Protein AF-A0AAF0JPY3-F1 (afdb_monomer_lite)

Structure (mmCIF, N/CA/C/O backbone):
data_AF-A0AAF0JPY3-F1
#
_entry.id   AF-A0AAF0JPY3-F1
#
loop_
_atom_site.group_PDB
_atom_site.id
_atom_site.type_symbol
_atom_site.label_atom_id
_atom_site.label_alt_id
_atom_site.label_comp_id
_atom_site.label_asym_id
_atom_site.label_entity_id
_atom_site.label_seq_id
_atom_site.pdbx_PDB_ins_code
_atom_site.Cartn_x
_atom_site.Cartn_y
_atom_site.Cartn_z
_atom_site.occupancy
_atom_site.B_iso_or_equiv
_atom_site.auth_seq_id
_atom_site.auth_comp_id
_atom_site.auth_asym_id
_atom_site.auth_atom_id
_atom_site.pdbx_PDB_model_num
ATOM 1 N N . MET A 1 1 ? -34.328 -15.134 15.076 1.00 40.50 1 MET A N 1
ATOM 2 C CA . MET A 1 1 ? -34.545 -13.684 15.254 1.00 40.50 1 MET A CA 1
ATOM 3 C C . MET A 1 1 ? -33.674 -13.245 16.419 1.00 40.50 1 MET A C 1
ATOM 5 O O . MET A 1 1 ? -33.864 -13.757 17.519 1.00 40.50 1 MET A O 1
ATOM 9 N N . SER A 1 2 ? -32.596 -12.502 16.159 1.00 40.66 2 SER A N 1
ATOM 10 C CA . SER A 1 2 ? -31.549 -12.287 17.169 1.00 40.66 2 SER A CA 1
ATOM 11 C C . SER A 1 2 ? -32.024 -11.287 18.229 1.00 40.66 2 SER A C 1
ATOM 13 O O . SER A 1 2 ? -32.769 -10.362 17.922 1.00 40.66 2 SER A O 1
ATOM 15 N N . LEU A 1 3 ? -31.587 -11.443 19.481 1.00 45.56 3 LEU A N 1
ATOM 16 C CA . LEU A 1 3 ? -31.908 -10.513 20.576 1.00 45.56 3 LEU A CA 1
ATOM 17 C C . LEU A 1 3 ? -31.475 -9.053 20.290 1.00 45.56 3 LEU A C 1
ATOM 19 O O . LEU A 1 3 ? -31.934 -8.151 20.990 1.00 45.56 3 LEU A O 1
ATOM 23 N N . LEU A 1 4 ? -30.644 -8.815 19.260 1.00 44.41 4 LEU A N 1
ATOM 24 C CA . LEU A 1 4 ? -30.296 -7.476 18.766 1.00 44.41 4 LEU A CA 1
ATOM 25 C C . LEU A 1 4 ? -31.494 -6.740 18.150 1.00 44.41 4 LEU A C 1
ATOM 27 O O . LEU A 1 4 ? -31.587 -5.528 18.299 1.00 44.41 4 LEU A O 1
ATOM 31 N N . GLU A 1 5 ? -32.429 -7.451 17.514 1.00 45.34 5 GLU A N 1
ATOM 32 C CA . GLU A 1 5 ? -33.627 -6.852 16.899 1.00 45.34 5 GLU A CA 1
ATOM 33 C C . GLU A 1 5 ? -34.716 -6.517 17.936 1.00 45.34 5 GLU A C 1
ATOM 35 O O . GLU A 1 5 ? -35.712 -5.883 17.608 1.00 45.34 5 GLU A O 1
ATOM 40 N N . GLN A 1 6 ? -34.530 -6.911 19.204 1.00 48.47 6 GLN A N 1
ATOM 41 C CA . GLN A 1 6 ? -35.496 -6.696 20.291 1.00 48.47 6 GLN A CA 1
ATOM 42 C C . GLN A 1 6 ? -35.159 -5.507 21.213 1.00 48.47 6 GLN A C 1
ATOM 44 O O . GLN A 1 6 ? -35.812 -5.351 22.242 1.00 48.47 6 GLN A O 1
ATOM 49 N N . GLY A 1 7 ? -34.129 -4.699 20.920 1.00 57.38 7 GLY A N 1
ATOM 50 C CA . GLY A 1 7 ? -33.792 -3.512 21.731 1.00 57.38 7 GLY A CA 1
ATOM 51 C C . GLY A 1 7 ? -33.307 -3.808 23.162 1.00 57.38 7 GLY A C 1
ATOM 52 O O . GLY A 1 7 ? -33.336 -2.937 24.029 1.00 57.38 7 GLY A O 1
ATOM 53 N N . LYS A 1 8 ? -32.856 -5.041 23.437 1.00 76.12 8 LYS A N 1
ATOM 54 C CA . LYS A 1 8 ? -32.470 -5.487 24.791 1.00 76.12 8 LYS A CA 1
ATOM 55 C C . LYS A 1 8 ? -31.037 -5.140 25.200 1.00 76.12 8 LYS A C 1
ATOM 57 O O . LYS A 1 8 ? -30.697 -5.339 26.364 1.00 76.12 8 LYS A O 1
ATOM 62 N N . VAL A 1 9 ? -30.207 -4.652 24.275 1.00 85.56 9 VAL A N 1
ATOM 63 C CA . VAL A 1 9 ? -28.798 -4.321 24.532 1.00 85.56 9 VAL A CA 1
ATOM 64 C C . VAL A 1 9 ? -28.499 -2.897 24.100 1.00 85.56 9 VAL A C 1
ATOM 66 O O . VAL A 1 9 ? -28.659 -2.566 22.927 1.00 85.56 9 VAL A O 1
ATOM 69 N N . THR A 1 10 ? -27.988 -2.086 25.020 1.00 90.75 10 THR A N 1
ATOM 70 C CA . THR A 1 10 ? -27.395 -0.792 24.672 1.00 90.75 10 THR A CA 1
ATOM 71 C C . THR A 1 10 ? -25.918 -0.978 24.355 1.00 90.75 10 THR A C 1
ATOM 73 O O . THR A 1 10 ? -25.180 -1.566 25.145 1.00 90.75 10 THR A O 1
ATOM 76 N N . LYS A 1 11 ? -25.489 -0.482 23.192 1.00 90.88 11 LYS A N 1
ATOM 77 C CA . LYS A 1 11 ? -24.084 -0.441 22.776 1.00 90.88 11 LYS A CA 1
ATOM 78 C C . LYS A 1 11 ? -23.507 0.912 23.181 1.00 90.88 11 LYS A C 1
ATOM 80 O O . LYS A 1 11 ? -24.094 1.939 22.860 1.00 90.88 11 LYS A O 1
ATOM 85 N N . ILE A 1 12 ? -22.389 0.904 23.892 1.00 92.06 12 ILE A N 1
ATOM 86 C CA . ILE A 1 12 ? -21.657 2.106 24.293 1.00 92.06 12 ILE A CA 1
ATOM 87 C C . ILE A 1 12 ? -20.257 1.975 23.726 1.00 92.06 12 ILE A C 1
ATOM 89 O O . ILE A 1 12 ? -19.538 1.033 24.063 1.00 92.06 12 ILE A O 1
ATOM 93 N N . ILE A 1 13 ? -19.894 2.896 22.840 1.00 91.94 13 ILE A N 1
ATOM 94 C CA . ILE A 1 13 ? -18.625 2.840 22.126 1.00 91.94 13 ILE A CA 1
ATOM 95 C C . ILE A 1 13 ? -17.668 3.809 22.796 1.00 91.94 13 ILE A C 1
ATOM 97 O O . ILE A 1 13 ? -17.913 5.011 22.823 1.00 91.94 13 ILE A O 1
ATOM 101 N N . VAL A 1 14 ? -16.596 3.269 23.361 1.00 91.44 14 VAL A N 1
ATOM 102 C CA . VAL A 1 14 ? -15.631 4.025 24.152 1.00 91.44 14 VAL A CA 1
ATOM 103 C C . VAL A 1 14 ? -14.510 4.506 23.254 1.00 91.44 14 VAL A C 1
ATOM 105 O O . VAL A 1 14 ? -13.834 3.699 22.611 1.00 91.44 14 VAL A O 1
ATOM 108 N N . LYS A 1 15 ? -14.278 5.812 23.231 1.00 89.56 15 LYS A N 1
ATOM 109 C CA . LYS A 1 15 ? -13.152 6.404 22.519 1.00 89.56 15 LYS A CA 1
ATOM 110 C C . LYS A 1 15 ? -11.856 6.046 23.239 1.00 89.56 15 LYS A C 1
ATOM 112 O O . LYS A 1 15 ? -11.667 6.355 24.409 1.00 89.56 15 LYS A O 1
ATOM 117 N N . THR A 1 16 ? -10.963 5.351 22.541 1.00 84.44 16 THR A N 1
ATOM 118 C CA . THR A 1 16 ? -9.676 4.897 23.094 1.00 84.44 16 THR A CA 1
ATOM 119 C C . THR A 1 16 ? -8.482 5.476 22.340 1.00 84.44 16 THR A C 1
ATOM 121 O O . THR A 1 16 ? -7.343 5.385 22.801 1.00 84.44 16 THR A O 1
ATOM 124 N N . GLY A 1 17 ? -8.717 6.026 21.143 1.00 79.56 17 GLY A N 1
ATOM 125 C CA . GLY A 1 17 ? -7.671 6.458 20.216 1.00 79.56 17 GLY A CA 1
ATOM 126 C C . GLY A 1 17 ? -6.947 5.288 19.542 1.00 79.56 17 GLY A C 1
ATOM 127 O O . GLY A 1 17 ? -6.090 5.499 18.681 1.00 79.56 17 GLY A O 1
ATOM 128 N N . LEU A 1 18 ? -7.276 4.038 19.891 1.00 77.75 18 LEU A N 1
ATOM 129 C CA . LEU A 1 18 ? -6.711 2.856 19.247 1.00 77.75 18 LEU A CA 1
ATOM 130 C C . LEU A 1 18 ? -7.261 2.689 17.837 1.00 77.75 18 LEU A C 1
ATOM 132 O O . LEU A 1 18 ? -6.491 2.315 16.956 1.00 77.75 18 LEU A O 1
ATOM 136 N N . ALA A 1 19 ? -8.537 3.010 17.603 1.00 76.38 19 ALA A N 1
ATOM 137 C CA . ALA A 1 19 ? -9.121 3.030 16.263 1.00 76.38 19 ALA A CA 1
ATOM 138 C C . ALA A 1 19 ? -8.393 4.000 15.320 1.00 76.38 19 ALA A C 1
ATOM 140 O O . ALA A 1 19 ? -8.014 3.623 14.210 1.00 76.38 19 ALA A O 1
ATOM 141 N N . GLU A 1 20 ? -8.105 5.215 15.784 1.00 75.50 20 GLU A N 1
ATOM 142 C CA . GLU A 1 20 ? -7.379 6.218 15.002 1.00 75.50 20 GLU A CA 1
ATOM 143 C C . GLU A 1 20 ? -5.937 5.770 14.712 1.00 75.50 20 GLU A C 1
ATOM 145 O O . GLU A 1 20 ? -5.516 5.721 13.555 1.00 75.50 20 GLU A O 1
ATOM 150 N N . LYS A 1 21 ? -5.203 5.310 15.738 1.00 71.44 21 LYS A N 1
ATOM 151 C CA . LYS A 1 21 ? -3.854 4.723 15.585 1.00 71.44 21 LYS A CA 1
ATOM 152 C C . LYS A 1 21 ? -3.846 3.461 14.713 1.00 71.44 21 LYS A C 1
ATOM 154 O O . LYS A 1 21 ? -2.808 3.059 14.180 1.00 71.44 21 LYS A O 1
ATOM 159 N N . ALA A 1 22 ? -4.989 2.795 14.593 1.00 65.06 22 ALA A N 1
ATOM 160 C CA . ALA A 1 22 ? -5.217 1.652 13.725 1.00 65.06 22 ALA A CA 1
ATOM 161 C C . ALA A 1 22 ? -5.562 2.036 12.276 1.00 65.06 22 ALA A C 1
ATOM 163 O O . ALA A 1 22 ? -5.596 1.160 11.412 1.00 65.06 22 ALA A O 1
ATOM 164 N N . GLY A 1 23 ? -5.804 3.318 11.995 1.00 65.44 23 GLY A N 1
ATOM 165 C CA . GLY A 1 23 ? -6.260 3.801 10.693 1.00 65.44 23 GLY A CA 1
ATOM 166 C C . GLY A 1 23 ? -7.740 3.512 10.412 1.00 65.44 23 GLY A C 1
ATOM 167 O O . GLY A 1 23 ? -8.172 3.598 9.263 1.00 65.44 23 GLY A O 1
ATOM 168 N N . VAL A 1 24 ? -8.529 3.158 11.429 1.00 69.94 24 VAL A N 1
ATOM 169 C CA . VAL A 1 24 ? -9.981 3.005 11.299 1.00 69.94 24 VAL A CA 1
ATOM 170 C C . VAL A 1 24 ? -10.597 4.400 11.237 1.00 69.94 24 VAL A C 1
ATOM 172 O O . VAL A 1 24 ? -10.566 5.139 12.214 1.00 69.94 24 VAL A O 1
ATOM 175 N N . ARG A 1 25 ? -11.125 4.768 10.064 1.00 68.50 25 ARG A N 1
ATOM 176 C CA . ARG A 1 25 ? -11.734 6.090 9.816 1.00 68.50 25 ARG A CA 1
ATOM 177 C C . ARG A 1 25 ? -13.259 6.098 9.903 1.00 68.50 25 ARG A C 1
ATOM 179 O O . ARG A 1 25 ? -13.854 7.160 10.001 1.00 68.50 25 ARG A O 1
ATOM 186 N N . LEU A 1 26 ? -13.881 4.924 9.836 1.00 68.88 26 LEU A N 1
ATOM 187 C CA . LEU A 1 26 ? -15.326 4.757 9.966 1.00 68.88 26 LEU A CA 1
ATOM 188 C C . LEU A 1 26 ? -15.639 4.490 11.435 1.00 68.88 26 LEU A C 1
ATOM 190 O O . LEU A 1 26 ? -15.695 3.338 11.867 1.00 68.88 26 LEU A O 1
ATOM 194 N N . LEU A 1 27 ? -15.769 5.570 12.195 1.00 76.69 27 LEU A N 1
ATOM 195 C CA . LEU A 1 27 ? -16.250 5.544 13.567 1.00 76.69 27 LEU A CA 1
ATOM 196 C C . LEU A 1 27 ? -17.608 6.247 13.629 1.00 76.69 27 LEU A C 1
ATOM 198 O O . LEU A 1 27 ? -17.856 7.147 12.826 1.00 76.69 27 LEU A O 1
ATOM 202 N N . PRO A 1 28 ? -18.492 5.831 14.541 1.00 79.12 28 PRO A N 1
ATOM 203 C CA . PRO A 1 28 ? -19.762 6.503 14.728 1.00 79.12 28 PRO A CA 1
ATOM 204 C C . PRO A 1 28 ? -19.567 7.827 15.470 1.00 79.12 28 PRO A C 1
ATOM 206 O O . PRO A 1 28 ? -18.572 8.026 16.169 1.00 79.12 28 PRO A O 1
ATOM 209 N N . GLU A 1 29 ? -20.522 8.738 15.305 1.00 76.69 29 GLU A N 1
ATOM 210 C CA . GLU A 1 29 ? -20.460 10.079 15.896 1.00 76.69 29 GLU A CA 1
ATOM 211 C C . GLU A 1 29 ? -20.709 10.077 17.416 1.00 76.69 29 GLU A C 1
ATOM 213 O O . GLU A 1 29 ? -20.272 10.990 18.108 1.00 76.69 29 GLU A O 1
ATOM 218 N N . ASP A 1 30 ? -21.356 9.042 17.961 1.00 83.81 30 ASP A N 1
ATOM 219 C CA . ASP A 1 30 ? -21.765 8.933 19.368 1.00 83.81 30 ASP A CA 1
ATOM 220 C C . ASP A 1 30 ? -20.726 8.244 20.276 1.00 83.81 30 ASP A C 1
ATOM 222 O O . ASP A 1 30 ? -21.069 7.518 21.213 1.00 83.81 30 ASP A O 1
ATOM 226 N N . LEU A 1 31 ? -19.441 8.479 20.002 1.00 87.25 31 LEU A N 1
ATOM 227 C CA . LEU A 1 31 ? -18.328 8.019 20.835 1.00 87.25 31 LEU A CA 1
ATOM 228 C C . LEU A 1 31 ? -18.376 8.651 22.234 1.00 87.25 31 LEU A C 1
ATOM 230 O O . LEU A 1 31 ? -18.579 9.853 22.379 1.00 87.25 31 LEU A O 1
ATOM 234 N N . VAL A 1 32 ? -18.123 7.835 23.255 1.00 91.38 32 VAL A N 1
ATOM 235 C CA . VAL A 1 32 ? -18.164 8.225 24.671 1.00 91.38 32 VAL A CA 1
ATOM 236 C C . VAL A 1 32 ? -16.755 8.150 25.257 1.00 91.38 32 VAL A C 1
ATOM 238 O O . VAL A 1 32 ? -16.033 7.181 25.012 1.00 91.38 32 VAL A O 1
ATOM 241 N N . GLU A 1 33 ? -16.339 9.157 26.023 1.00 90.56 33 GLU A N 1
ATOM 242 C CA . GLU A 1 33 ? -15.065 9.111 26.754 1.00 90.56 33 GLU A CA 1
ATOM 243 C C . GLU A 1 33 ? -15.158 8.129 27.939 1.00 90.56 33 GLU A C 1
ATOM 245 O O . GLU A 1 33 ? -16.245 7.856 28.451 1.00 90.56 33 GLU A O 1
ATOM 250 N N . LEU A 1 34 ? -14.030 7.567 28.393 1.00 85.88 34 LEU A N 1
ATOM 251 C CA . LEU A 1 34 ? -14.027 6.506 29.418 1.00 85.88 34 LEU A CA 1
ATOM 252 C C . LEU A 1 34 ? -14.761 6.908 30.712 1.00 85.88 34 LEU A C 1
ATOM 254 O O . LEU A 1 34 ? -15.490 6.099 31.288 1.00 85.88 34 LEU A O 1
ATOM 258 N N . ASP A 1 35 ? -14.612 8.163 31.129 1.00 86.44 35 ASP A N 1
ATOM 259 C CA . ASP A 1 35 ? -15.197 8.687 32.367 1.00 86.44 35 ASP A CA 1
ATOM 260 C C . ASP A 1 35 ? -16.726 8.864 32.273 1.00 86.44 35 ASP A C 1
ATOM 262 O O . ASP A 1 35 ? -17.437 8.798 33.277 1.00 86.44 35 ASP A O 1
ATOM 266 N N . GLU A 1 36 ? -17.262 9.003 31.058 1.00 89.00 36 GLU A N 1
ATOM 267 C CA . GLU A 1 36 ? -18.693 9.189 30.785 1.00 89.00 36 GLU A CA 1
ATOM 268 C C . GLU A 1 36 ? -19.449 7.857 30.627 1.00 89.00 36 GLU A C 1
ATOM 270 O O . GLU A 1 36 ? -20.686 7.821 30.637 1.00 89.00 36 GLU A O 1
ATOM 275 N N . VAL A 1 37 ? -18.729 6.731 30.520 1.00 89.19 37 VAL A N 1
ATOM 276 C CA . VAL A 1 37 ? -19.323 5.398 30.312 1.00 89.19 37 VAL A CA 1
ATOM 277 C C . VAL A 1 37 ? -20.337 5.076 31.404 1.00 89.19 37 VAL A C 1
ATOM 279 O O . VAL A 1 37 ? -21.441 4.620 31.101 1.00 89.19 37 VAL A O 1
ATOM 282 N N . ARG A 1 38 ? -20.013 5.357 32.672 1.00 87.81 38 ARG A N 1
ATOM 283 C CA . ARG A 1 38 ? -20.916 5.099 33.806 1.00 87.81 38 ARG A CA 1
ATOM 284 C C . ARG A 1 38 ? -22.235 5.858 33.660 1.00 87.81 38 ARG A C 1
ATOM 286 O O . ARG A 1 38 ? -23.304 5.269 33.823 1.00 87.81 38 ARG A O 1
ATOM 293 N N . GLU A 1 39 ? -22.171 7.146 33.337 1.00 88.00 39 GLU A N 1
ATOM 294 C CA . GLU A 1 39 ? -23.358 7.984 33.157 1.00 88.00 39 GLU A CA 1
ATOM 295 C C . GLU A 1 39 ? -24.212 7.480 31.987 1.00 88.00 39 GLU A C 1
ATOM 297 O O . GLU A 1 39 ? -25.438 7.363 32.096 1.00 88.00 39 GLU A O 1
ATOM 302 N N . ARG A 1 40 ? -23.561 7.098 30.882 1.00 89.56 40 ARG A N 1
ATOM 303 C CA . ARG A 1 40 ? -24.239 6.554 29.705 1.00 89.56 40 ARG A CA 1
ATOM 304 C C . ARG A 1 40 ? -24.926 5.220 29.993 1.00 89.56 40 ARG A C 1
ATOM 306 O O . ARG A 1 40 ? -26.040 5.003 29.515 1.00 89.56 40 ARG A O 1
ATOM 313 N N . VAL A 1 41 ? -24.311 4.358 30.807 1.00 89.31 41 VAL A N 1
ATOM 314 C CA . VAL A 1 41 ? -24.923 3.103 31.267 1.00 89.31 41 VAL A CA 1
ATOM 315 C C . VAL A 1 41 ? -26.175 3.388 32.095 1.00 89.31 41 VAL A C 1
ATOM 317 O O . VAL A 1 41 ? -27.210 2.778 31.847 1.00 89.31 41 VAL A O 1
ATOM 320 N N . LEU A 1 42 ? -26.123 4.326 33.044 1.00 87.12 42 LEU A N 1
ATOM 321 C CA . LEU A 1 42 ? -27.268 4.643 33.907 1.00 87.12 42 LEU A CA 1
ATOM 322 C C . LEU A 1 42 ? -28.463 5.193 33.112 1.00 87.12 42 LEU A C 1
ATOM 324 O O . LEU A 1 42 ? -29.605 4.816 33.389 1.00 87.12 42 LEU A O 1
ATOM 328 N N . LYS A 1 43 ? -28.191 6.004 32.079 1.00 88.56 43 LYS A N 1
ATOM 329 C CA . LYS A 1 43 ? -29.189 6.547 31.139 1.00 88.56 43 LYS A CA 1
ATOM 330 C C . LYS A 1 43 ? -29.789 5.503 30.184 1.00 88.56 43 LYS A C 1
ATOM 332 O O . LYS A 1 43 ? -30.794 5.788 29.538 1.00 88.56 43 LYS A O 1
ATOM 337 N N . SER A 1 44 ? -29.197 4.313 30.067 1.00 87.94 44 SER A N 1
ATOM 338 C CA . SER A 1 44 ? -29.710 3.247 29.200 1.00 87.94 44 SER A CA 1
ATOM 339 C C . SER A 1 44 ? -31.030 2.663 29.721 1.00 87.94 44 SER A C 1
ATOM 341 O O . SER A 1 44 ? -31.180 2.384 30.914 1.00 87.94 44 SER A O 1
ATOM 343 N N . SER A 1 45 ? -31.971 2.407 28.810 1.00 84.44 45 SER A N 1
ATOM 344 C CA . SER A 1 45 ? -33.221 1.682 29.081 1.00 84.44 45 SER A CA 1
ATOM 345 C C . SER A 1 45 ? -33.105 0.159 28.910 1.00 84.44 45 SER A C 1
ATOM 347 O O . SER A 1 45 ? -34.062 -0.564 29.181 1.00 84.44 45 SER A O 1
ATOM 349 N N . SER A 1 46 ? -31.957 -0.347 28.454 1.00 87.38 46 SER A N 1
ATOM 350 C CA . SER A 1 46 ? -31.747 -1.769 28.172 1.00 87.38 46 SER A CA 1
ATOM 351 C C . SER A 1 46 ? -31.331 -2.556 29.420 1.00 87.38 46 SER A C 1
ATOM 353 O O . SER A 1 46 ? -30.599 -2.058 30.271 1.00 87.38 46 SER A O 1
ATOM 355 N N . GLU A 1 47 ? -31.738 -3.828 29.500 1.00 87.62 47 GLU A N 1
ATOM 356 C CA . GLU A 1 47 ? -31.315 -4.744 30.577 1.00 87.62 47 GLU A CA 1
ATOM 357 C C . GLU A 1 47 ? -29.810 -5.055 30.498 1.00 87.62 47 GLU A C 1
ATOM 359 O O . GLU A 1 47 ? -29.122 -5.169 31.519 1.00 87.62 47 GLU A O 1
ATOM 364 N N . TYR A 1 48 ? -29.300 -5.189 29.274 1.00 90.12 48 TYR A N 1
ATOM 365 C CA . TYR A 1 48 ? -27.913 -5.526 28.994 1.00 90.12 48 TYR A CA 1
ATOM 366 C C . TYR A 1 48 ? -27.181 -4.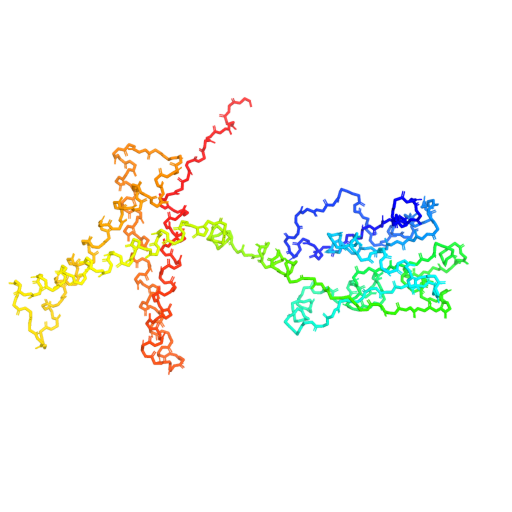339 28.384 1.00 90.12 48 TYR A C 1
ATOM 368 O O . TYR A 1 48 ? -27.741 -3.570 27.597 1.00 90.12 48 TYR A O 1
ATOM 376 N N . VAL A 1 49 ? -25.897 -4.239 28.703 1.00 92.38 49 VAL A N 1
ATOM 377 C CA . VAL A 1 49 ? -25.020 -3.203 28.169 1.00 92.38 49 VAL A CA 1
ATOM 378 C C . VAL A 1 49 ? -23.764 -3.843 27.600 1.00 92.38 49 VAL A C 1
ATOM 380 O O . VAL A 1 49 ? -23.163 -4.715 28.226 1.00 92.38 49 VAL A O 1
ATOM 383 N N . ALA A 1 50 ? -23.398 -3.419 26.391 1.00 92.81 50 ALA A N 1
ATOM 384 C CA . ALA A 1 50 ? -22.164 -3.779 25.712 1.00 92.81 50 ALA A CA 1
ATOM 385 C C . ALA A 1 50 ? -21.255 -2.550 25.659 1.00 92.81 50 ALA A C 1
ATOM 387 O O . ALA A 1 50 ? -21.562 -1.587 24.958 1.00 92.81 50 ALA A O 1
ATOM 388 N N . VAL A 1 51 ? -20.139 -2.596 26.378 1.00 93.44 51 VAL A N 1
ATOM 389 C CA . VAL A 1 51 ? -19.085 -1.584 26.313 1.00 93.44 51 VAL A CA 1
ATOM 390 C C . VAL A 1 51 ? -18.036 -2.053 25.313 1.00 93.44 51 VAL A C 1
ATOM 392 O O . VAL A 1 51 ? -17.474 -3.146 25.426 1.00 93.44 51 VAL A O 1
ATOM 395 N N . ILE A 1 52 ? -17.833 -1.241 24.283 1.00 91.81 52 ILE A N 1
ATOM 396 C CA . ILE A 1 52 ? -17.110 -1.593 23.066 1.00 91.81 52 ILE A CA 1
ATOM 397 C C . ILE A 1 52 ? -16.018 -0.535 22.870 1.00 91.81 52 ILE A C 1
ATOM 399 O O . ILE A 1 52 ? -16.346 0.607 22.575 1.00 91.81 52 ILE A O 1
ATOM 403 N N . PRO A 1 53 ? -14.726 -0.858 23.016 1.00 89.56 53 PRO A N 1
ATOM 404 C CA . PRO A 1 53 ? -13.646 0.011 22.552 1.00 89.56 53 PRO A CA 1
ATOM 405 C C . PRO A 1 53 ? -13.878 0.458 21.099 1.00 89.56 53 PRO A C 1
ATOM 407 O O . PRO A 1 53 ? -14.370 -0.323 20.295 1.00 89.56 53 PRO A O 1
ATOM 410 N N . ASP A 1 54 ? -13.503 1.676 20.723 1.00 86.81 54 ASP A N 1
ATOM 411 C CA . ASP A 1 54 ? -13.664 2.217 19.362 1.00 86.81 54 ASP A CA 1
ATOM 412 C C . ASP A 1 54 ? -13.100 1.305 18.256 1.00 86.81 54 ASP A C 1
ATOM 414 O O . ASP A 1 54 ? -13.742 1.098 17.226 1.00 86.81 54 ASP A O 1
ATOM 418 N N . ILE A 1 55 ? -11.945 0.671 18.491 1.00 79.88 55 ILE A N 1
ATOM 419 C CA . ILE A 1 55 ? -11.351 -0.316 17.580 1.00 79.88 55 ILE A CA 1
ATOM 420 C C . ILE A 1 55 ? -12.307 -1.487 17.337 1.00 79.88 55 ILE A C 1
ATOM 422 O O . ILE A 1 55 ? -12.261 -2.130 16.287 1.00 79.88 55 ILE A O 1
ATOM 426 N N . SER A 1 56 ? -13.188 -1.728 18.306 1.00 82.31 56 SER A N 1
ATOM 427 C CA . SER A 1 56 ? -14.132 -2.821 18.359 1.00 82.31 56 SER A CA 1
ATOM 428 C C . SER A 1 56 ? -15.487 -2.625 17.753 1.00 82.31 56 SER A C 1
ATOM 430 O O . SER A 1 56 ? -16.234 -3.592 17.570 1.00 82.31 56 SER A O 1
ATOM 432 N N . TYR A 1 57 ? -15.766 -1.399 17.352 1.00 84.19 57 TYR A N 1
ATOM 433 C CA . TYR A 1 57 ? -17.047 -1.036 16.801 1.00 84.19 57 TYR A CA 1
ATOM 434 C C . TYR A 1 57 ? -17.461 -1.914 15.609 1.00 84.19 57 TYR A C 1
ATOM 436 O O . TYR A 1 57 ? -18.542 -2.499 15.618 1.00 84.19 57 TYR A O 1
ATOM 444 N N . LEU A 1 58 ? -16.568 -2.097 14.630 1.00 77.00 58 LEU A N 1
ATOM 445 C CA . LEU A 1 58 ? -16.881 -2.784 13.368 1.00 77.00 58 LEU A CA 1
ATOM 446 C C . LEU A 1 58 ? -17.221 -4.277 13.520 1.00 77.00 58 LEU A C 1
ATOM 448 O O . LEU A 1 58 ? -17.728 -4.885 12.579 1.00 77.00 58 LEU A O 1
ATOM 452 N N . PHE A 1 59 ? -16.929 -4.890 14.669 1.00 77.62 59 PHE A N 1
ATOM 453 C CA . PHE A 1 59 ? -17.168 -6.319 14.899 1.00 77.62 59 PHE A CA 1
ATOM 454 C C . PHE A 1 59 ? -18.083 -6.629 16.070 1.00 77.62 59 PHE A C 1
ATOM 456 O O . PHE A 1 59 ? -18.530 -7.771 16.180 1.00 77.62 59 PHE A O 1
ATOM 463 N N . ALA A 1 60 ? -18.390 -5.655 16.926 1.00 81.56 60 ALA A N 1
ATOM 464 C CA . ALA A 1 60 ? -19.271 -5.874 18.064 1.00 81.56 60 ALA A CA 1
ATOM 465 C C . ALA A 1 60 ? -20.602 -6.514 17.632 1.00 81.56 60 ALA A C 1
ATOM 467 O O . ALA A 1 60 ? -21.056 -7.473 18.250 1.00 81.56 60 ALA A O 1
ATOM 468 N N . ASP A 1 61 ? -21.155 -6.097 16.495 1.00 82.19 61 ASP A N 1
ATOM 469 C CA . ASP A 1 61 ? -22.449 -6.570 15.992 1.00 82.19 61 ASP A CA 1
ATOM 470 C C . ASP A 1 61 ? -22.460 -8.048 15.588 1.00 82.19 61 ASP A C 1
ATOM 472 O O . ASP A 1 61 ? -23.480 -8.723 15.723 1.00 82.19 61 ASP A O 1
ATOM 476 N N . LEU A 1 62 ? -21.313 -8.584 15.166 1.00 80.31 62 LEU A N 1
ATOM 477 C CA . LEU A 1 62 ? -21.158 -10.001 14.829 1.00 80.31 62 LEU A CA 1
ATOM 478 C C . LEU A 1 62 ? -21.012 -10.880 16.077 1.00 80.31 62 LEU A C 1
ATOM 480 O O . LEU A 1 62 ? -21.386 -12.057 16.057 1.00 80.31 62 LEU A O 1
ATOM 484 N N . ILE A 1 63 ? -20.437 -10.334 17.153 1.00 83.06 63 ILE A N 1
ATOM 485 C CA . ILE A 1 63 ? -20.045 -11.109 18.337 1.00 83.06 63 ILE A CA 1
ATOM 486 C C . ILE A 1 63 ? -21.087 -11.006 19.456 1.00 83.06 63 ILE A C 1
ATOM 488 O O . ILE A 1 63 ? -21.360 -12.007 20.122 1.00 83.06 63 ILE A O 1
ATOM 492 N N . ILE A 1 64 ? -21.715 -9.839 19.636 1.00 85.62 64 ILE A N 1
ATOM 493 C CA . ILE A 1 64 ? -22.714 -9.587 20.686 1.00 85.62 64 ILE A CA 1
ATOM 494 C C . ILE A 1 64 ? -23.820 -10.658 20.709 1.00 85.62 64 ILE A C 1
ATOM 496 O O . ILE A 1 64 ? -24.094 -11.157 21.800 1.00 85.62 64 ILE A O 1
ATOM 500 N N . PRO A 1 65 ? -24.414 -11.108 19.581 1.00 85.12 65 PRO A N 1
ATOM 501 C CA . PRO A 1 65 ? -25.421 -12.174 19.601 1.00 85.12 65 PRO A CA 1
ATOM 502 C C . PRO A 1 65 ? -24.935 -13.458 20.272 1.00 85.12 65 PRO A C 1
ATOM 504 O O . PRO A 1 65 ? -25.644 -14.036 21.093 1.00 85.12 65 PRO A O 1
ATOM 507 N N . LYS A 1 66 ? -23.706 -13.880 19.955 1.00 84.75 66 LYS A N 1
ATOM 508 C CA . LYS A 1 66 ? -23.092 -15.096 20.503 1.00 84.75 66 LYS A CA 1
ATOM 509 C C . LYS A 1 66 ? -22.747 -14.923 21.983 1.00 84.75 66 LYS A C 1
ATOM 511 O O . LYS A 1 66 ? -22.903 -15.856 22.767 1.00 84.75 66 LYS A O 1
ATOM 516 N N . ALA A 1 67 ? -22.308 -13.728 22.380 1.00 85.56 67 ALA A N 1
ATOM 517 C CA . ALA A 1 67 ? -21.998 -13.418 23.773 1.00 85.56 67 ALA A CA 1
ATOM 518 C C . ALA A 1 67 ? -23.252 -13.298 24.655 1.00 85.56 67 ALA A C 1
ATOM 520 O O . ALA A 1 67 ? -23.229 -13.743 25.802 1.00 85.56 67 ALA A O 1
ATOM 521 N N . LEU A 1 68 ? -24.369 -12.788 24.123 1.00 85.75 68 LEU A N 1
ATOM 522 C CA . LEU A 1 68 ? -25.648 -12.711 24.841 1.00 85.75 68 LEU A CA 1
ATOM 523 C C . LEU A 1 68 ? -26.162 -14.086 25.271 1.00 85.75 68 LEU A C 1
ATOM 525 O O . LEU A 1 68 ? -26.705 -14.225 26.365 1.00 85.75 68 LEU A O 1
ATOM 529 N N . GLU A 1 69 ? -25.974 -15.119 24.446 1.00 84.62 69 GLU A N 1
ATOM 530 C CA . GLU A 1 69 ? -26.344 -16.486 24.828 1.00 84.62 69 GLU A CA 1
ATOM 531 C C . GLU A 1 69 ? -25.555 -16.977 26.043 1.00 84.62 69 GLU A C 1
ATOM 533 O O . GLU A 1 69 ? -26.123 -17.623 26.926 1.00 84.62 69 GLU A O 1
ATOM 538 N N . LYS A 1 70 ? -24.264 -16.631 26.129 1.00 84.12 70 LYS A N 1
ATOM 539 C CA . LYS A 1 70 ? -23.407 -16.974 27.274 1.00 84.12 70 LYS A CA 1
ATOM 540 C C . LYS A 1 70 ? -23.803 -16.210 28.535 1.00 84.12 70 LYS A C 1
ATOM 542 O O . LYS A 1 70 ? -23.729 -16.762 29.632 1.00 84.12 70 LYS A O 1
ATOM 547 N N . LEU A 1 71 ? -24.306 -14.989 28.377 1.00 84.56 71 LEU A N 1
ATOM 548 C CA . LEU A 1 71 ? -24.724 -14.136 29.486 1.00 84.56 71 LEU A CA 1
ATOM 549 C C . LEU A 1 71 ? -26.019 -14.606 30.179 1.00 84.56 71 LEU A C 1
ATOM 551 O O . LEU A 1 71 ? -26.338 -14.162 31.280 1.00 84.56 71 LEU A O 1
ATOM 555 N N . LYS A 1 72 ? -26.752 -15.572 29.607 1.00 81.00 72 LYS A N 1
ATOM 556 C CA . LYS A 1 72 ? -27.859 -16.241 30.319 1.00 81.00 72 LYS A CA 1
ATOM 557 C C . LYS A 1 72 ? -27.387 -16.980 31.577 1.00 81.00 72 LYS A C 1
ATOM 559 O O . LYS A 1 72 ? -28.164 -17.118 32.514 1.00 81.00 72 LYS A O 1
ATOM 564 N N . GLY A 1 73 ? -26.133 -17.440 31.597 1.00 81.62 73 GLY A N 1
ATOM 565 C CA . GLY A 1 73 ? -25.539 -18.181 32.712 1.00 81.62 73 GLY A CA 1
ATOM 566 C C . GLY A 1 73 ? -24.498 -17.405 33.523 1.00 81.62 73 GLY A C 1
ATOM 567 O O . GLY A 1 73 ? -23.825 -18.033 34.340 1.00 81.62 73 GLY A O 1
ATOM 568 N N . ALA A 1 74 ? -24.332 -16.100 33.285 1.00 88.75 74 ALA A N 1
ATOM 569 C CA . ALA A 1 74 ? -23.319 -15.250 33.916 1.00 88.75 74 ALA A CA 1
ATOM 570 C C . ALA A 1 74 ? -23.828 -13.817 34.147 1.00 88.75 74 ALA A C 1
ATOM 572 O O . ALA A 1 74 ? -24.854 -13.412 33.600 1.00 88.75 74 ALA A O 1
ATOM 573 N N . ASP A 1 75 ? -23.099 -13.044 34.949 1.00 89.06 75 ASP A N 1
ATOM 574 C CA . ASP A 1 75 ? -23.376 -11.618 35.156 1.00 89.06 75 ASP A CA 1
ATOM 575 C C . ASP A 1 75 ? -22.586 -10.739 34.177 1.00 89.06 75 ASP A C 1
ATOM 577 O O . ASP A 1 75 ? -23.086 -9.700 33.736 1.00 89.06 75 ASP A O 1
ATOM 581 N N . VAL A 1 76 ? -21.384 -11.196 33.805 1.00 92.56 76 VAL A N 1
ATOM 582 C CA . VAL A 1 76 ? -20.450 -10.516 32.901 1.00 92.56 76 VAL A CA 1
ATOM 583 C C . VAL A 1 76 ? -19.870 -11.518 31.903 1.00 92.56 76 VAL A C 1
ATOM 585 O O . VAL A 1 76 ? -19.511 -12.642 32.260 1.00 92.56 76 VAL A O 1
ATOM 588 N N . VAL A 1 77 ? -19.753 -11.103 30.644 1.00 93.00 77 VAL A N 1
ATOM 589 C CA . VAL A 1 77 ? -19.020 -11.809 29.593 1.00 93.00 77 VAL A CA 1
ATOM 590 C C . VAL A 1 77 ? -17.962 -10.872 29.019 1.00 93.00 77 VAL A C 1
ATOM 592 O O . VAL A 1 77 ? -18.289 -9.825 28.459 1.00 93.00 77 VAL A O 1
ATOM 595 N N . VAL A 1 78 ? -16.696 -11.272 29.118 1.00 92.06 78 VAL A N 1
ATOM 596 C CA . VAL A 1 78 ? -15.566 -10.583 28.485 1.00 92.06 78 VAL A CA 1
ATOM 597 C C . VAL A 1 78 ? -15.233 -11.310 27.191 1.00 92.06 78 VAL A C 1
ATOM 599 O O . VAL A 1 78 ? -14.877 -12.488 27.197 1.00 92.06 78 VAL A O 1
ATOM 602 N N . ILE A 1 79 ? -15.355 -10.624 26.059 1.00 89.81 79 ILE A N 1
ATOM 603 C CA . ILE A 1 79 ? -14.972 -11.179 24.760 1.00 89.81 79 ILE A CA 1
ATOM 604 C C . ILE A 1 79 ? -13.476 -10.965 24.576 1.00 89.81 79 ILE A C 1
ATOM 606 O O . ILE A 1 79 ? -13.019 -9.827 24.559 1.00 89.81 79 ILE A O 1
ATOM 610 N N . ILE A 1 80 ? -12.723 -12.042 24.376 1.00 87.94 80 ILE A N 1
ATOM 611 C CA . ILE A 1 80 ? -11.266 -12.009 24.230 1.00 87.94 80 ILE A CA 1
ATOM 612 C C . ILE A 1 80 ? -10.894 -12.458 22.818 1.00 87.94 80 ILE A C 1
ATOM 614 O O . ILE A 1 80 ? -11.353 -13.502 22.359 1.00 87.94 80 ILE A O 1
ATOM 618 N N . ALA A 1 81 ? -10.039 -11.718 22.111 1.00 77.88 81 ALA A N 1
ATOM 619 C CA . ALA A 1 81 ? -9.537 -12.221 20.829 1.00 77.88 81 ALA A CA 1
ATOM 620 C C . ALA A 1 81 ? -8.445 -13.265 21.030 1.00 77.88 81 ALA A C 1
ATOM 622 O O . ALA A 1 81 ? -7.608 -13.154 21.936 1.00 77.88 81 ALA A O 1
ATOM 623 N N . ARG A 1 82 ? -8.394 -14.239 20.117 1.00 77.19 82 ARG A N 1
ATOM 624 C CA . ARG A 1 82 ? -7.292 -15.198 20.107 1.00 77.19 82 ARG A CA 1
ATOM 625 C C . ARG A 1 82 ? -5.930 -14.503 19.970 1.00 77.19 82 ARG A C 1
ATOM 627 O O . ARG A 1 82 ? -5.774 -13.564 19.183 1.00 77.19 82 ARG A O 1
ATOM 634 N N . PRO A 1 83 ? -4.919 -14.970 20.721 1.00 64.94 83 PRO A N 1
ATOM 635 C CA . PRO A 1 83 ? -3.577 -14.426 20.645 1.00 64.94 83 PRO A CA 1
ATOM 636 C C . PRO A 1 83 ? -2.945 -14.723 19.283 1.00 64.94 83 PRO A C 1
ATOM 638 O O . PRO A 1 83 ? -2.585 -15.858 18.997 1.00 64.94 83 PRO A O 1
ATOM 641 N N . VAL A 1 84 ? -2.723 -13.685 18.477 1.00 67.06 84 VAL A N 1
ATOM 642 C CA . VAL A 1 84 ? -1.826 -13.755 17.315 1.00 67.06 84 VAL A CA 1
ATOM 643 C C . VAL A 1 84 ? -0.516 -13.065 17.695 1.00 67.06 84 VAL A C 1
ATOM 645 O O . VAL A 1 84 ? -0.517 -11.895 18.085 1.00 67.06 84 VAL A O 1
ATOM 648 N N . SER A 1 85 ? 0.605 -13.786 17.619 1.00 66.19 85 SER A N 1
ATOM 649 C CA . SER A 1 85 ? 1.918 -13.377 18.155 1.00 66.19 85 SER A CA 1
ATOM 650 C C . SER A 1 85 ? 2.387 -12.014 17.636 1.00 66.19 85 SER A C 1
ATOM 652 O O . SER A 1 85 ? 2.936 -11.205 18.383 1.00 66.19 85 SER A O 1
ATOM 654 N N . VAL A 1 86 ? 2.129 -11.738 16.355 1.00 65.88 86 VAL A N 1
ATOM 655 C CA . VAL A 1 86 ? 2.467 -10.466 15.696 1.00 65.88 86 VAL A CA 1
ATOM 656 C C . VAL A 1 86 ? 1.604 -9.321 16.230 1.00 65.88 86 VAL A C 1
ATOM 658 O O . VAL A 1 86 ? 2.113 -8.242 16.527 1.00 65.88 86 VAL A O 1
ATOM 661 N N . LEU A 1 87 ? 0.309 -9.572 16.432 1.00 64.69 87 LEU A N 1
ATOM 662 C CA . LEU A 1 87 ? -0.646 -8.570 16.896 1.00 64.69 87 LEU A CA 1
ATOM 663 C C . LEU A 1 87 ? -0.309 -8.094 18.311 1.00 64.69 87 LEU A C 1
ATOM 665 O O . LEU A 1 87 ? -0.376 -6.905 18.592 1.00 64.69 87 LEU A O 1
ATOM 669 N N . GLN A 1 88 ? 0.111 -9.004 19.194 1.00 66.44 88 GLN A N 1
ATOM 670 C CA . GLN A 1 88 ? 0.492 -8.647 20.565 1.00 66.44 88 GLN A CA 1
ATOM 671 C C . GLN A 1 88 ? 1.657 -7.657 20.615 1.00 66.44 88 GLN A C 1
ATOM 673 O O . GLN A 1 88 ? 1.642 -6.736 21.429 1.00 66.44 88 GLN A O 1
ATOM 678 N N . ARG A 1 89 ? 2.652 -7.816 19.733 1.00 68.88 89 ARG A N 1
ATOM 679 C CA . ARG A 1 89 ? 3.783 -6.880 19.643 1.00 68.88 89 ARG A CA 1
ATOM 680 C C . ARG A 1 89 ? 3.314 -5.492 19.211 1.00 68.88 89 ARG A C 1
ATOM 682 O O . ARG A 1 89 ? 3.722 -4.505 19.815 1.00 68.88 89 ARG A O 1
ATOM 689 N N . ILE A 1 90 ? 2.409 -5.433 18.233 1.00 65.69 90 ILE A N 1
ATOM 690 C CA . ILE A 1 90 ? 1.810 -4.181 17.750 1.00 65.69 90 ILE A CA 1
ATOM 691 C C . ILE A 1 90 ? 1.006 -3.504 18.867 1.00 65.69 90 ILE A C 1
ATOM 693 O O . ILE A 1 90 ? 1.215 -2.325 19.138 1.00 65.69 90 ILE A O 1
ATOM 697 N N . TRP A 1 91 ? 0.142 -4.252 19.560 1.00 67.94 91 TRP A N 1
ATOM 698 C CA . TRP A 1 91 ? -0.672 -3.740 20.666 1.00 67.94 91 TRP A CA 1
ATOM 699 C C . TRP A 1 91 ? 0.168 -3.198 21.821 1.00 67.94 91 TRP A C 1
ATOM 701 O O . TRP A 1 91 ? -0.157 -2.149 22.378 1.00 67.94 91 TRP A O 1
ATOM 711 N N . LYS A 1 92 ? 1.275 -3.877 22.139 1.00 71.25 92 LYS A N 1
ATOM 712 C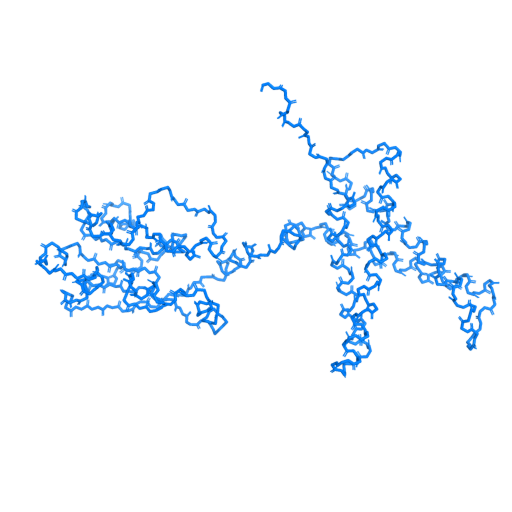 CA . LYS A 1 92 ? 2.234 -3.423 23.147 1.00 71.25 92 LYS A CA 1
ATOM 713 C C . LYS A 1 92 ? 2.900 -2.102 22.747 1.00 71.25 92 LYS A C 1
ATOM 715 O O . LYS A 1 92 ? 3.050 -1.236 23.599 1.00 71.25 92 LYS A O 1
ATOM 720 N N . MET A 1 93 ? 3.254 -1.923 21.471 1.00 68.50 93 MET A N 1
ATOM 721 C CA . MET A 1 93 ? 3.878 -0.684 20.981 1.00 68.50 93 MET A CA 1
ATOM 722 C C . MET A 1 93 ? 2.952 0.535 21.047 1.00 68.50 93 MET A C 1
ATOM 724 O O . MET A 1 93 ? 3.419 1.629 21.338 1.00 68.50 93 MET A O 1
ATOM 728 N N . ILE A 1 94 ? 1.654 0.368 20.775 1.00 66.75 94 ILE A N 1
ATOM 729 C CA . ILE A 1 94 ? 0.701 1.495 20.726 1.00 66.75 94 ILE A CA 1
ATOM 730 C C . ILE A 1 94 ? -0.022 1.761 22.055 1.00 66.75 94 ILE A C 1
ATOM 732 O O . ILE A 1 94 ? -0.904 2.621 22.103 1.00 66.75 94 ILE A O 1
ATOM 736 N N . GLY A 1 95 ? 0.345 1.035 23.118 1.00 69.75 95 GLY A N 1
ATOM 737 C CA . GLY A 1 95 ? -0.246 1.169 24.453 1.00 69.75 95 GLY A CA 1
ATOM 738 C C . GLY A 1 95 ? -1.669 0.618 24.573 1.00 69.75 95 GLY A C 1
ATOM 739 O O . GLY A 1 95 ? -2.384 0.976 25.499 1.00 69.75 95 GLY A O 1
ATOM 740 N N . GLY A 1 96 ? -2.112 -0.237 23.645 1.00 73.00 96 GLY A N 1
ATOM 741 C CA . GLY A 1 96 ? -3.505 -0.690 23.631 1.00 73.00 96 GLY A CA 1
ATOM 742 C C . GLY A 1 96 ? -3.853 -1.700 24.718 1.00 73.00 96 GLY A C 1
ATOM 743 O O . GLY A 1 96 ? -4.999 -1.743 25.142 1.00 73.00 96 GLY A O 1
ATOM 744 N N . LEU A 1 97 ? -2.880 -2.471 25.217 1.00 77.50 97 LEU A N 1
ATOM 745 C CA . LEU A 1 97 ? -3.139 -3.502 26.231 1.00 77.50 97 LEU A CA 1
ATOM 746 C C . LEU A 1 97 ? -3.699 -2.906 27.532 1.00 77.50 97 LEU A C 1
ATOM 748 O O . LEU A 1 97 ? -4.679 -3.424 28.053 1.00 77.50 97 LEU A O 1
ATOM 752 N N . SER A 1 98 ? -3.131 -1.797 28.014 1.00 81.75 98 SER A N 1
ATOM 753 C CA . SER A 1 98 ? -3.571 -1.157 29.261 1.00 81.75 98 SER A CA 1
ATOM 754 C C . SER A 1 98 ? -4.929 -0.469 29.123 1.00 81.75 98 SER A C 1
ATOM 756 O O . SER A 1 98 ? -5.739 -0.518 30.041 1.00 81.75 98 SER A O 1
ATOM 758 N N . ILE A 1 99 ? -5.211 0.155 27.974 1.00 82.75 99 ILE A N 1
ATOM 759 C CA . ILE A 1 99 ? -6.498 0.827 27.741 1.00 82.75 99 ILE A CA 1
ATOM 760 C C . ILE A 1 99 ? -7.629 -0.202 27.612 1.00 82.75 99 ILE A C 1
ATOM 762 O O . ILE A 1 99 ? -8.700 -0.015 28.184 1.00 82.75 99 ILE A O 1
ATOM 766 N N . LEU A 1 100 ? -7.390 -1.317 26.912 1.00 85.06 100 LEU A N 1
ATOM 767 C CA . LEU A 1 100 ? -8.368 -2.404 26.814 1.00 85.06 100 LEU A CA 1
ATOM 768 C C . LEU A 1 100 ? -8.634 -3.047 28.177 1.00 85.06 100 LEU A C 1
ATOM 770 O O . LEU A 1 100 ? -9.787 -3.337 28.490 1.00 85.06 100 LEU A O 1
ATOM 774 N N . GLU A 1 101 ? -7.602 -3.216 29.004 1.00 86.88 101 GLU A N 1
ATOM 775 C CA . GLU A 1 101 ? -7.737 -3.721 30.372 1.00 86.88 101 GLU A CA 1
ATOM 776 C C . GLU A 1 101 ? -8.612 -2.805 31.237 1.00 86.88 101 GLU A C 1
ATOM 778 O O . GLU A 1 101 ? -9.546 -3.292 31.864 1.00 86.88 101 GLU A O 1
ATOM 783 N N . LYS A 1 102 ? -8.427 -1.481 31.164 1.00 86.44 102 LYS A N 1
ATOM 784 C CA . LYS A 1 102 ? -9.281 -0.508 31.873 1.00 86.44 102 LYS A CA 1
ATOM 785 C C . LYS A 1 102 ? -10.749 -0.519 31.441 1.00 86.44 102 LYS A C 1
ATOM 787 O O . LYS A 1 102 ? -11.623 -0.161 32.220 1.00 86.44 102 LYS A O 1
ATOM 792 N N . ILE A 1 103 ? -11.034 -0.898 30.196 1.00 86.44 103 ILE A N 1
ATOM 793 C CA . ILE A 1 103 ? -12.401 -0.893 29.649 1.00 86.44 103 ILE A CA 1
ATOM 794 C C . ILE A 1 103 ? -13.096 -2.238 29.850 1.00 86.44 103 ILE A C 1
ATOM 796 O O . ILE A 1 103 ? -14.302 -2.293 30.075 1.00 86.44 103 ILE A O 1
ATOM 800 N N . THR A 1 104 ? -12.350 -3.332 29.704 1.00 87.00 104 THR A N 1
ATOM 801 C CA . THR A 1 104 ? -12.911 -4.686 29.590 1.00 87.00 104 THR A CA 1
ATOM 802 C C . THR A 1 104 ? -12.457 -5.639 30.687 1.00 87.00 104 THR A C 1
ATOM 804 O O . THR A 1 104 ? -12.952 -6.761 30.752 1.00 87.00 104 THR A O 1
ATOM 807 N N . GLY A 1 105 ? -11.523 -5.217 31.540 1.00 85.19 105 GLY A N 1
ATOM 808 C CA . GLY A 1 105 ? -10.921 -6.033 32.595 1.00 85.19 105 GLY A CA 1
ATOM 809 C C . GLY A 1 105 ? -9.920 -7.058 32.073 1.00 85.19 105 GLY A C 1
ATOM 810 O O . GLY A 1 105 ? -9.466 -7.912 32.826 1.00 85.19 105 GLY A O 1
ATOM 811 N N . HIS A 1 106 ? -9.587 -7.013 30.778 1.00 86.56 106 HIS A N 1
ATOM 812 C CA . HIS A 1 106 ? -8.632 -7.929 30.174 1.00 86.56 106 HIS A CA 1
ATOM 813 C C . HIS A 1 106 ? -7.785 -7.215 29.103 1.00 86.56 106 HIS A C 1
ATOM 815 O O . HIS A 1 106 ? -8.336 -6.531 28.239 1.00 86.56 106 HIS A O 1
ATOM 821 N N . PRO A 1 107 ? -6.455 -7.427 29.040 1.00 81.50 107 PRO A N 1
ATOM 822 C CA . PRO A 1 107 ? -5.570 -6.729 28.092 1.00 81.50 107 PRO A CA 1
ATOM 823 C C . PRO A 1 107 ? -5.832 -7.073 26.618 1.00 81.50 107 PRO A C 1
ATOM 825 O O . PRO A 1 107 ? -5.311 -6.441 25.702 1.00 81.50 107 PRO A O 1
ATOM 828 N N . ARG A 1 108 ? -6.620 -8.121 26.372 1.00 80.25 108 ARG A N 1
ATOM 829 C CA . ARG A 1 108 ? -7.098 -8.541 25.044 1.00 80.25 108 ARG A CA 1
ATOM 830 C C . ARG A 1 108 ? -8.622 -8.559 24.960 1.00 80.25 108 ARG A C 1
ATOM 832 O O . ARG A 1 108 ? -9.165 -9.279 24.123 1.00 80.25 108 ARG A O 1
ATOM 839 N N . GLY A 1 109 ? -9.297 -7.886 25.885 1.00 84.69 109 GLY A N 1
ATOM 840 C CA . GLY A 1 109 ? -10.742 -7.795 25.878 1.00 84.69 109 GLY A CA 1
ATOM 841 C C . GLY A 1 109 ? -11.191 -6.815 24.800 1.00 84.69 109 GLY A C 1
ATOM 842 O O . GLY A 1 109 ? -10.669 -5.714 24.656 1.00 84.69 109 GLY A O 1
ATOM 843 N N . TYR A 1 110 ? -12.120 -7.277 23.982 1.00 83.69 110 TYR A N 1
ATOM 844 C CA . TYR A 1 110 ? -12.596 -6.603 22.787 1.00 83.69 110 TYR A CA 1
ATOM 845 C C . TYR A 1 110 ? -13.997 -6.041 22.968 1.00 83.69 110 TYR A C 1
ATOM 847 O O . TYR A 1 110 ? -14.333 -5.056 22.328 1.00 83.69 110 TYR A O 1
ATOM 855 N N . VAL A 1 111 ? -14.809 -6.658 23.820 1.00 89.75 111 VAL A N 1
ATOM 856 C CA . VAL A 1 111 ? -16.138 -6.184 24.206 1.00 89.75 111 VAL A CA 1
ATOM 857 C C . VAL A 1 111 ? -16.396 -6.688 25.621 1.00 89.75 111 VAL A C 1
ATOM 859 O O . VAL A 1 111 ? -16.137 -7.857 25.915 1.00 89.75 111 VAL A O 1
ATOM 862 N N . LEU A 1 112 ? -16.929 -5.821 26.473 1.00 93.25 112 LEU A N 1
ATOM 863 C CA . LEU A 1 112 ? -17.442 -6.176 27.790 1.00 93.25 112 LEU A CA 1
ATOM 864 C C . LEU A 1 112 ? -18.968 -6.152 27.738 1.00 93.25 112 LEU A C 1
ATOM 866 O O . LEU A 1 112 ? -19.562 -5.115 27.457 1.00 93.25 112 LEU A O 1
ATOM 870 N N . LEU A 1 113 ? -19.606 -7.286 28.004 1.00 93.25 113 LEU A N 1
ATOM 871 C CA . LEU A 1 113 ? -21.060 -7.403 28.035 1.00 93.25 113 LEU A CA 1
ATOM 872 C C . LEU A 1 113 ? -21.504 -7.740 29.458 1.00 93.25 113 LEU A C 1
ATOM 874 O O . LEU A 1 113 ? -20.988 -8.682 30.052 1.00 93.25 113 LEU A O 1
ATOM 878 N N . PHE A 1 114 ? -22.460 -6.999 30.008 1.00 93.38 114 PHE A N 1
ATOM 879 C CA . PHE A 1 114 ? -22.917 -7.203 31.384 1.00 93.38 114 PHE A CA 1
ATOM 880 C C . PHE A 1 114 ? -24.367 -6.753 31.595 1.00 93.38 114 PHE A C 1
ATOM 882 O O . PHE A 1 114 ? -24.984 -6.126 30.730 1.00 93.38 114 PHE A O 1
ATOM 889 N N . ARG A 1 115 ? -24.933 -7.098 32.756 1.00 90.69 115 ARG A N 1
ATOM 890 C CA . ARG A 1 115 ? -26.276 -6.659 33.175 1.00 90.69 115 ARG A CA 1
ATOM 891 C C . ARG A 1 115 ? -26.221 -5.281 33.831 1.00 90.69 115 ARG A C 1
ATOM 893 O O . ARG A 1 115 ? -25.477 -5.098 34.792 1.00 90.69 115 ARG A O 1
ATOM 900 N N . LYS A 1 116 ? -27.085 -4.349 33.414 1.00 89.44 116 LYS A N 1
ATOM 901 C CA . LYS A 1 116 ? -27.135 -2.970 33.943 1.00 89.44 116 LYS A CA 1
ATOM 902 C C . LYS A 1 116 ? -27.226 -2.906 35.478 1.00 89.44 116 LYS A C 1
ATOM 904 O O . LYS A 1 116 ? -26.564 -2.078 36.103 1.00 89.44 116 LYS A O 1
ATOM 909 N N . ARG A 1 117 ? -27.967 -3.842 36.088 1.00 88.25 117 ARG A N 1
ATOM 910 C CA . ARG A 1 117 ? -28.170 -3.959 37.548 1.00 88.25 117 ARG A CA 1
ATOM 911 C C . ARG A 1 117 ? -26.881 -3.965 38.385 1.00 88.25 117 ARG A C 1
ATOM 913 O O . ARG A 1 117 ? -26.945 -3.669 39.573 1.00 88.25 117 ARG A O 1
ATOM 920 N N . LEU A 1 118 ? -25.743 -4.349 37.794 1.00 87.88 118 LEU A N 1
ATOM 921 C CA . LEU A 1 118 ? -24.445 -4.383 38.479 1.00 87.88 118 LEU A CA 1
ATOM 922 C C . LEU A 1 118 ? -23.947 -2.981 38.845 1.00 87.88 118 LEU A C 1
ATOM 924 O O . LEU A 1 118 ? -23.252 -2.824 39.838 1.00 87.88 118 LEU A O 1
ATOM 928 N N . ILE A 1 119 ? -24.335 -1.963 38.074 1.00 86.00 119 ILE A N 1
ATOM 929 C CA . ILE A 1 119 ? -23.937 -0.571 38.317 1.00 86.00 119 ILE A CA 1
ATOM 930 C C . ILE A 1 119 ? -24.979 0.161 39.165 1.00 86.00 119 ILE A C 1
ATOM 932 O O . ILE A 1 119 ? -24.619 0.988 39.995 1.00 86.00 119 ILE A O 1
ATOM 936 N N . GLU A 1 120 ? -26.265 -0.168 39.013 1.00 79.38 120 GLU A N 1
ATOM 937 C CA . GLU A 1 120 ? -27.356 0.466 39.773 1.00 79.38 120 GLU A CA 1
ATOM 938 C C . GLU A 1 120 ? -27.281 0.190 41.282 1.00 79.38 120 GLU A C 1
ATOM 940 O O . GLU A 1 120 ? -27.727 1.009 42.080 1.00 79.38 120 GLU A O 1
ATOM 945 N N . LYS A 1 121 ? -26.710 -0.951 41.686 1.00 67.88 121 LYS A N 1
ATOM 946 C CA . LYS A 1 121 ? -26.555 -1.326 43.099 1.00 67.88 121 LYS A CA 1
ATOM 947 C C . LYS A 1 121 ? -25.309 -0.744 43.773 1.00 67.88 121 LYS A C 1
ATOM 949 O O . LYS A 1 121 ? -25.177 -0.891 44.985 1.00 67.88 121 LYS A O 1
ATOM 954 N N . SER A 1 122 ? -24.404 -0.117 43.021 1.00 64.50 122 SER A N 1
ATOM 955 C CA . SER A 1 122 ? -23.107 0.307 43.545 1.00 64.50 122 SER A CA 1
ATOM 956 C C . SER A 1 122 ? -23.115 1.763 44.017 1.00 64.50 122 SER A C 1
ATOM 958 O O . SER A 1 122 ? -23.247 2.697 43.222 1.00 64.50 122 SER A O 1
ATOM 960 N N . SER A 1 123 ? -22.913 1.951 45.324 1.00 61.00 123 SER A N 1
ATOM 961 C CA . SER A 1 123 ? -22.558 3.234 45.946 1.00 61.00 123 SER A CA 1
ATOM 962 C C . SER A 1 123 ? -21.054 3.531 45.881 1.00 61.00 123 SER A C 1
ATOM 964 O O . SER A 1 123 ? -20.607 4.537 46.426 1.00 61.00 123 SER A O 1
ATOM 966 N N . GLU A 1 124 ? -20.263 2.658 45.253 1.00 65.25 124 GLU A N 1
ATOM 967 C CA . GLU A 1 124 ? -18.808 2.775 45.219 1.00 65.25 124 GLU A CA 1
ATOM 968 C C . GLU A 1 124 ? -18.355 3.875 44.245 1.00 65.25 124 GLU A C 1
ATOM 970 O O . GLU A 1 124 ? -18.881 4.067 43.138 1.00 65.25 124 GLU A O 1
ATOM 975 N N . THR A 1 125 ? -17.347 4.623 44.685 1.00 66.25 125 THR A N 1
ATOM 976 C CA . THR A 1 125 ? -16.557 5.550 43.873 1.00 66.25 125 THR A CA 1
ATOM 977 C C . THR A 1 125 ? -15.256 4.849 43.494 1.00 66.25 125 THR A C 1
ATOM 979 O O . THR A 1 125 ? -14.438 4.577 44.369 1.00 66.25 125 THR A O 1
ATOM 982 N N . GLY A 1 126 ? -15.072 4.542 42.212 1.00 74.94 126 GLY A N 1
ATOM 983 C CA . GLY A 1 126 ? -13.912 3.814 41.692 1.00 74.94 126 GLY A CA 1
ATOM 984 C C . GLY A 1 126 ? -13.919 3.764 40.163 1.00 74.94 126 GLY A C 1
ATOM 985 O O . GLY A 1 126 ? -14.834 4.310 39.537 1.00 74.94 126 GLY A O 1
ATOM 986 N N . GLU A 1 127 ? -12.906 3.128 39.564 1.00 83.25 127 GLU A N 1
ATOM 987 C CA . GLU A 1 127 ? -12.876 2.919 38.113 1.00 83.25 127 GLU A CA 1
ATOM 988 C C . GLU A 1 127 ? -14.078 2.061 37.677 1.00 83.25 127 GLU A C 1
ATOM 990 O O . GLU A 1 127 ? -14.515 1.142 38.374 1.00 83.25 127 GLU A O 1
ATOM 995 N N . PHE A 1 128 ? -14.633 2.373 36.503 1.00 87.00 128 PHE A N 1
ATOM 996 C CA . PHE A 1 128 ? -15.830 1.719 35.966 1.00 87.00 128 PHE A CA 1
ATOM 997 C C . PHE A 1 128 ? -15.724 0.186 35.967 1.00 87.00 128 PHE A C 1
ATOM 999 O O . PHE A 1 128 ? -16.678 -0.505 36.330 1.00 87.00 128 PHE A O 1
ATOM 1006 N N . ILE A 1 129 ? -14.566 -0.340 35.565 1.00 88.50 129 ILE A N 1
ATOM 1007 C CA . ILE A 1 129 ? -14.359 -1.778 35.424 1.00 88.50 129 ILE A CA 1
ATOM 1008 C C . ILE A 1 129 ? -14.333 -2.499 36.770 1.00 88.50 129 ILE A C 1
ATOM 1010 O O . ILE A 1 129 ? -14.932 -3.568 36.891 1.00 88.50 129 ILE A O 1
ATOM 1014 N N . ASP A 1 130 ? -13.733 -1.885 37.790 1.00 87.75 130 ASP A N 1
ATOM 1015 C CA . ASP A 1 130 ? -13.645 -2.451 39.135 1.00 87.75 130 ASP A CA 1
ATOM 1016 C C . ASP A 1 130 ? -15.038 -2.621 39.737 1.00 87.75 130 ASP A C 1
ATOM 1018 O O . ASP A 1 130 ? -15.342 -3.675 40.288 1.00 87.75 130 ASP A O 1
ATOM 1022 N N . ILE A 1 131 ? -15.920 -1.635 39.534 1.00 86.88 131 ILE A N 1
ATOM 1023 C CA . ILE A 1 131 ? -17.320 -1.689 39.977 1.00 86.88 131 ILE A CA 1
ATOM 1024 C C . ILE A 1 131 ? -18.071 -2.840 39.294 1.00 86.88 131 ILE A C 1
ATOM 1026 O O . ILE A 1 131 ? -18.850 -3.551 39.932 1.00 86.88 131 ILE A O 1
ATOM 1030 N N . VAL A 1 132 ? -17.886 -3.021 37.984 1.00 88.94 132 VAL A N 1
ATOM 1031 C CA . VAL A 1 132 ? -18.571 -4.094 37.245 1.00 88.94 132 VAL A CA 1
ATOM 1032 C C . VAL A 1 132 ? -18.079 -5.465 37.709 1.00 88.94 132 VAL A C 1
ATOM 1034 O O . VAL A 1 132 ? -18.893 -6.373 37.887 1.00 88.94 132 VAL A O 1
ATOM 1037 N N . MET A 1 133 ? -16.771 -5.613 37.926 1.00 87.75 133 MET A N 1
ATOM 1038 C CA . MET A 1 133 ? -16.158 -6.880 38.319 1.00 87.75 133 MET A CA 1
ATOM 1039 C C . MET A 1 133 ? -16.416 -7.235 39.788 1.00 87.75 133 MET A C 1
ATOM 1041 O O . MET A 1 133 ? -16.703 -8.396 40.071 1.00 87.75 133 MET A O 1
ATOM 1045 N N . SER A 1 134 ? -16.389 -6.265 40.711 1.00 87.81 134 SER A N 1
ATOM 1046 C CA . SER A 1 134 ? -16.650 -6.490 42.143 1.00 87.81 134 SER A CA 1
ATOM 1047 C C . SER A 1 134 ? -18.084 -6.958 42.411 1.00 87.81 134 SER A C 1
ATOM 1049 O O . SER A 1 134 ? -18.320 -7.794 43.282 1.00 87.81 134 SER A O 1
ATOM 1051 N N . ASN A 1 135 ? -19.043 -6.464 41.622 1.00 89.00 135 ASN A N 1
ATOM 1052 C CA . ASN A 1 135 ? -20.461 -6.797 41.760 1.00 89.00 135 ASN A CA 1
ATOM 1053 C C . ASN A 1 135 ? -20.877 -8.074 41.009 1.00 89.00 135 ASN A C 1
ATOM 1055 O O . ASN A 1 135 ? -22.006 -8.550 41.172 1.00 89.00 135 ASN A O 1
ATOM 1059 N N . ALA A 1 136 ? -20.006 -8.633 40.168 1.00 89.00 136 ALA A N 1
ATOM 1060 C CA . ALA A 1 136 ? -20.302 -9.825 39.387 1.00 89.00 136 ALA A CA 1
ATOM 1061 C C . ALA A 1 136 ? -20.036 -11.102 40.197 1.00 89.00 136 ALA A C 1
ATOM 1063 O O . ALA A 1 136 ? -18.923 -11.346 40.646 1.00 89.00 136 ALA A O 1
ATOM 1064 N N . SER A 1 137 ? -21.036 -11.982 40.323 1.00 88.75 137 SER A N 1
ATOM 1065 C CA . SER A 1 137 ? -20.824 -13.297 40.953 1.00 88.75 137 SER A CA 1
ATOM 1066 C C . SER A 1 137 ? -20.177 -14.294 39.993 1.00 88.75 137 SER A C 1
ATOM 1068 O O . SER A 1 137 ? -19.493 -15.226 40.414 1.00 88.75 137 SER A O 1
ATOM 1070 N N . ARG A 1 138 ? -20.406 -14.124 38.686 1.00 91.19 138 ARG A N 1
ATOM 1071 C CA . ARG A 1 138 ? -19.840 -14.992 37.653 1.00 91.19 138 ARG A CA 1
ATOM 1072 C C . ARG A 1 138 ? -19.440 -14.207 36.412 1.00 91.19 138 ARG A C 1
ATOM 1074 O O . ARG A 1 138 ? -20.295 -13.634 35.732 1.00 91.19 138 ARG A O 1
ATOM 1081 N N . VAL A 1 139 ? -18.152 -14.278 36.091 1.00 91.19 139 VAL A N 1
ATOM 1082 C CA . VAL A 1 139 ? -17.544 -13.718 34.881 1.00 91.19 139 VAL A CA 1
ATOM 1083 C C . VAL A 1 139 ? -17.178 -14.863 33.938 1.00 91.19 139 VAL A C 1
ATOM 1085 O O . VAL A 1 139 ? -16.591 -15.858 34.361 1.00 91.19 139 VAL A O 1
ATOM 1088 N N . ILE A 1 140 ? -17.558 -14.755 32.665 1.00 92.06 140 ILE A N 1
ATOM 1089 C CA . ILE A 1 140 ? -17.176 -15.711 31.620 1.00 92.06 140 ILE A CA 1
ATOM 1090 C C . ILE A 1 140 ? -16.273 -15.019 30.610 1.00 92.06 140 ILE A C 1
ATOM 1092 O O . ILE A 1 140 ? -16.639 -14.006 30.019 1.00 92.06 140 ILE A O 1
ATOM 1096 N N . GLU A 1 141 ? -15.131 -15.631 30.335 1.00 90.94 141 GLU A N 1
ATOM 1097 C CA . GLU A 1 141 ? -14.278 -15.252 29.219 1.00 90.94 141 GLU A CA 1
ATOM 1098 C C . GLU A 1 141 ? -14.689 -16.022 27.960 1.00 90.94 141 GLU A C 1
ATOM 1100 O O . GLU A 1 141 ? -14.692 -17.255 27.927 1.00 90.94 141 GLU A O 1
ATOM 1105 N N . PHE A 1 142 ? -15.062 -15.297 26.906 1.00 88.50 142 PHE A N 1
ATOM 1106 C CA . PHE A 1 142 ? -15.448 -15.874 25.625 1.00 88.50 142 PHE A CA 1
ATOM 1107 C C . PHE A 1 142 ? -14.404 -15.551 24.565 1.00 88.50 142 PHE A C 1
ATOM 1109 O O . PHE A 1 142 ? -14.307 -14.424 24.078 1.00 88.50 142 PHE A O 1
ATOM 1116 N N . THR A 1 143 ? -13.619 -16.557 24.186 1.00 86.38 143 THR A N 1
ATOM 1117 C CA . THR A 1 143 ? -12.621 -16.390 23.133 1.00 86.38 143 THR A CA 1
ATOM 1118 C C . THR A 1 143 ? -13.270 -16.405 21.751 1.00 86.38 143 THR A C 1
ATOM 1120 O O . THR A 1 143 ? -13.946 -17.371 21.394 1.00 86.38 143 THR A O 1
ATOM 1123 N N . TYR A 1 144 ? -13.024 -15.364 20.955 1.00 81.94 144 TYR A N 1
ATOM 1124 C CA . TYR A 1 144 ? -13.535 -15.243 19.592 1.00 81.94 144 TYR A CA 1
ATOM 1125 C C . TYR A 1 144 ? -12.409 -15.218 18.553 1.00 81.94 144 TYR A C 1
ATOM 1127 O O . TYR A 1 144 ? -11.411 -14.504 18.698 1.00 81.94 144 TYR A O 1
ATOM 1135 N N . ASP A 1 145 ? -12.598 -15.988 17.480 1.00 77.44 145 ASP A N 1
ATOM 1136 C CA . ASP A 1 145 ? -11.752 -15.954 16.291 1.00 77.44 145 ASP A CA 1
ATOM 1137 C C . ASP A 1 145 ? -12.183 -14.805 15.384 1.00 77.44 145 ASP A C 1
ATOM 1139 O O . ASP A 1 145 ? -13.219 -14.870 14.721 1.00 77.44 145 ASP A O 1
ATOM 1143 N N . ILE A 1 146 ? -11.381 -13.743 15.349 1.00 70.44 146 ILE A N 1
ATOM 1144 C CA . ILE A 1 146 ? -11.600 -12.642 14.412 1.00 70.44 146 ILE A CA 1
ATOM 1145 C C . ILE A 1 146 ? -11.280 -13.155 12.992 1.00 70.44 146 ILE A C 1
ATOM 1147 O O . ILE A 1 146 ? -10.180 -13.664 12.772 1.00 70.44 146 ILE A O 1
ATOM 1151 N N . PRO A 1 147 ? -12.200 -13.044 12.013 1.00 70.19 147 PRO A N 1
ATOM 1152 C CA . PRO A 1 147 ? -11.947 -13.521 10.653 1.00 70.19 147 PRO A CA 1
ATOM 1153 C C . PRO A 1 147 ? -10.774 -12.805 9.959 1.00 70.19 147 PRO A C 1
ATOM 1155 O O . PRO A 1 147 ? -10.560 -11.607 10.154 1.00 70.19 147 PRO A O 1
ATOM 1158 N N . LEU A 1 148 ? -10.057 -13.520 9.076 1.00 63.47 148 LEU A N 1
ATOM 1159 C CA . LEU A 1 148 ? -8.849 -13.028 8.387 1.00 63.47 148 LEU A CA 1
ATOM 1160 C C . LEU A 1 148 ? -9.057 -11.692 7.649 1.00 63.47 148 LEU A C 1
ATOM 1162 O O . LEU A 1 148 ? -8.184 -10.825 7.669 1.00 63.47 148 LEU A O 1
ATOM 1166 N N . ILE A 1 149 ? -10.230 -11.511 7.037 1.00 61.34 149 ILE A N 1
ATOM 1167 C CA . ILE A 1 149 ? -10.599 -10.317 6.263 1.00 61.34 149 ILE A CA 1
ATOM 1168 C C . ILE A 1 149 ? -10.449 -9.011 7.061 1.00 61.34 149 ILE A C 1
ATOM 1170 O O . ILE A 1 149 ? -10.087 -7.982 6.499 1.00 61.34 149 ILE A O 1
ATOM 1174 N N . TYR A 1 150 ? -10.634 -9.046 8.382 1.00 63.84 150 TYR A N 1
ATOM 1175 C CA . TYR A 1 150 ? -10.533 -7.856 9.229 1.00 63.84 150 TYR A CA 1
ATOM 1176 C C . TYR A 1 150 ? -9.084 -7.469 9.536 1.00 63.84 150 TYR A C 1
ATOM 1178 O O . TYR A 1 150 ? -8.764 -6.282 9.603 1.00 63.84 150 TYR A O 1
ATOM 1186 N N . TYR A 1 151 ? -8.178 -8.448 9.636 1.00 64.94 151 TYR A N 1
ATOM 1187 C CA . TYR A 1 151 ? -6.741 -8.164 9.693 1.00 64.94 151 TYR A CA 1
ATOM 1188 C C . TYR A 1 151 ? -6.259 -7.527 8.391 1.00 64.94 151 TYR A C 1
ATOM 1190 O O . TYR A 1 151 ? -5.448 -6.603 8.426 1.00 64.94 151 TYR A O 1
ATOM 1198 N N . LEU A 1 152 ? -6.799 -7.972 7.252 1.00 61.28 152 LEU A N 1
ATOM 1199 C CA . LEU A 1 152 ? -6.499 -7.373 5.955 1.00 61.28 152 LEU A CA 1
ATOM 1200 C C . LEU A 1 152 ? -6.957 -5.912 5.896 1.00 61.28 152 LEU A C 1
ATOM 1202 O O . LEU A 1 152 ? -6.177 -5.078 5.455 1.00 61.28 152 LEU A O 1
ATOM 1206 N N . ILE A 1 153 ? -8.143 -5.575 6.417 1.00 60.62 153 ILE A N 1
ATOM 1207 C CA . ILE A 1 153 ? -8.618 -4.181 6.512 1.00 60.62 153 ILE A CA 1
ATOM 1208 C C . ILE A 1 153 ? -7.674 -3.320 7.369 1.00 60.62 153 ILE A C 1
ATOM 1210 O O . ILE A 1 153 ? -7.355 -2.201 6.978 1.00 60.62 153 ILE A O 1
ATOM 1214 N N . HIS A 1 154 ? -7.181 -3.835 8.500 1.00 60.44 154 HIS A N 1
ATOM 1215 C CA . HIS A 1 154 ? -6.250 -3.099 9.367 1.00 60.44 154 HIS A CA 1
ATOM 1216 C C . HIS A 1 154 ? -4.857 -2.907 8.741 1.00 60.44 154 HIS A C 1
ATOM 1218 O O . HIS A 1 154 ? -4.196 -1.892 8.947 1.00 60.44 154 HIS A O 1
ATOM 1224 N N . ILE A 1 155 ? -4.372 -3.891 7.981 1.00 64.69 155 ILE A N 1
ATOM 1225 C CA . ILE A 1 155 ? -3.128 -3.747 7.211 1.00 64.69 155 ILE A CA 1
ATOM 1226 C C . ILE A 1 155 ? -3.344 -2.730 6.085 1.00 64.69 155 ILE A C 1
ATOM 1228 O O . ILE A 1 155 ? -2.508 -1.858 5.859 1.00 64.69 155 ILE A O 1
ATOM 1232 N N . TYR A 1 156 ? -4.497 -2.804 5.426 1.00 64.00 156 TYR A N 1
ATOM 1233 C CA . TYR A 1 156 ? -4.903 -1.907 4.356 1.00 64.00 156 TYR A CA 1
ATOM 1234 C C . TYR A 1 156 ? -5.023 -0.451 4.814 1.00 64.00 156 TYR A C 1
ATOM 1236 O O . TYR A 1 156 ? -4.553 0.440 4.116 1.00 64.00 156 TYR A O 1
ATOM 1244 N N . SER A 1 157 ? -5.556 -0.187 6.008 1.00 58.84 157 SER A N 1
ATOM 1245 C CA . SER A 1 157 ? -5.655 1.173 6.556 1.00 58.84 157 SER A CA 1
ATOM 1246 C C . SER A 1 157 ? -4.306 1.804 6.917 1.00 58.84 157 SER A C 1
ATOM 1248 O O . SER A 1 157 ? -4.209 3.030 6.975 1.00 58.84 157 SER A O 1
ATOM 1250 N N . LYS A 1 158 ? -3.268 0.993 7.158 1.00 66.62 158 LYS A N 1
ATOM 1251 C CA . LYS A 1 158 ? -1.917 1.448 7.534 1.00 66.62 158 LYS A CA 1
ATOM 1252 C C . LYS A 1 158 ? -0.916 1.474 6.388 1.00 66.62 158 LYS A C 1
ATOM 1254 O O . LYS A 1 158 ? 0.187 1.991 6.563 1.00 66.62 158 LYS A O 1
ATOM 1259 N N . LEU A 1 159 ? -1.261 0.901 5.237 1.00 68.69 159 LEU A N 1
ATOM 1260 C CA . LEU A 1 159 ? -0.388 0.928 4.073 1.00 68.69 159 LEU A CA 1
ATOM 1261 C C . LEU A 1 159 ? -0.209 2.383 3.608 1.00 68.69 159 LEU A C 1
ATOM 1263 O O . LEU A 1 159 ? -1.206 3.082 3.406 1.00 68.69 159 LEU A O 1
ATOM 1267 N N . PRO A 1 160 ? 1.041 2.847 3.407 1.00 77.75 160 PRO A N 1
ATOM 1268 C CA . PRO A 1 160 ? 1.304 4.112 2.743 1.00 77.75 160 PRO A CA 1
ATOM 1269 C C . PRO A 1 160 ? 0.461 4.230 1.473 1.00 77.75 160 PRO A C 1
ATOM 1271 O O . PRO A 1 160 ? 0.360 3.268 0.708 1.00 77.75 160 PRO A O 1
ATOM 1274 N N . TYR A 1 161 ? -0.111 5.410 1.229 1.00 76.56 161 TYR A N 1
ATOM 1275 C CA . TYR A 1 161 ? -0.980 5.669 0.075 1.00 76.56 161 TYR A CA 1
ATOM 1276 C C . TYR A 1 161 ? -0.451 5.110 -1.268 1.00 76.56 161 TYR A C 1
ATOM 1278 O O . TYR A 1 161 ? -1.240 4.511 -2.003 1.00 76.56 161 TYR A O 1
ATOM 1286 N N . PRO A 1 162 ? 0.863 5.180 -1.577 1.00 78.25 162 PRO A N 1
ATOM 1287 C CA . PRO A 1 162 ? 1.405 4.566 -2.788 1.00 78.25 162 PRO A CA 1
ATOM 1288 C C . PRO A 1 162 ? 1.185 3.051 -2.894 1.00 78.25 162 PRO A C 1
ATOM 1290 O O . PRO A 1 162 ? 0.836 2.539 -3.956 1.00 78.25 162 PRO A O 1
ATOM 1293 N N . LEU A 1 163 ? 1.346 2.328 -1.785 1.00 75.75 163 LEU A N 1
ATOM 1294 C CA . LEU A 1 163 ? 1.128 0.883 -1.729 1.00 75.75 163 LEU A CA 1
ATOM 1295 C C . LEU A 1 163 ? -0.364 0.547 -1.706 1.00 75.75 163 LEU A C 1
ATOM 1297 O O . LEU A 1 163 ? -0.781 -0.455 -2.280 1.00 75.75 163 LEU A O 1
ATOM 1301 N N . LEU A 1 164 ? -1.183 1.409 -1.101 1.00 77.12 164 LEU A N 1
ATOM 1302 C CA . LEU A 1 164 ? -2.634 1.268 -1.126 1.00 77.12 164 LEU A CA 1
ATOM 1303 C C . LEU A 1 164 ? -3.180 1.283 -2.558 1.00 77.12 164 LEU A C 1
ATOM 1305 O O . LEU A 1 164 ? -4.017 0.454 -2.908 1.00 77.12 164 LEU A O 1
ATOM 1309 N N . LEU A 1 165 ? -2.696 2.210 -3.390 1.00 75.75 165 LEU A N 1
ATOM 1310 C CA . LEU A 1 165 ? -3.078 2.304 -4.800 1.00 75.75 165 LEU A CA 1
ATOM 1311 C C . LEU A 1 165 ? -2.681 1.060 -5.589 1.00 75.75 165 LEU A C 1
ATOM 1313 O O . LEU A 1 165 ? -3.469 0.575 -6.396 1.00 75.75 165 LEU A O 1
ATOM 1317 N N . ALA A 1 166 ? -1.494 0.517 -5.319 1.00 76.62 166 ALA A N 1
ATOM 1318 C CA . ALA A 1 166 ? -1.060 -0.744 -5.899 1.00 76.62 166 ALA A CA 1
ATOM 1319 C C . ALA A 1 166 ? -2.057 -1.873 -5.566 1.00 76.62 166 ALA A C 1
ATOM 1321 O O . ALA A 1 166 ? -2.560 -2.548 -6.461 1.00 76.62 166 ALA A O 1
ATOM 1322 N N . VAL A 1 167 ? -2.446 -2.012 -4.298 1.00 77.44 167 VAL A N 1
ATOM 1323 C CA . VAL A 1 167 ? -3.423 -3.033 -3.883 1.00 77.44 167 VAL A CA 1
ATOM 1324 C C . VAL A 1 167 ? -4.824 -2.780 -4.467 1.00 77.44 167 VAL A C 1
ATOM 1326 O O . VAL A 1 167 ? -5.536 -3.733 -4.773 1.00 77.44 167 VAL A O 1
ATOM 1329 N N . LYS A 1 168 ? -5.230 -1.515 -4.650 1.00 78.56 168 LYS A N 1
ATOM 1330 C CA . LYS A 1 168 ? -6.535 -1.138 -5.233 1.00 78.56 168 LYS A CA 1
ATOM 1331 C C . LYS A 1 168 ? -6.667 -1.449 -6.720 1.00 78.56 168 LYS A C 1
ATOM 1333 O O . LYS A 1 168 ? -7.784 -1.648 -7.189 1.00 78.56 168 LYS A O 1
ATOM 1338 N N . GLU A 1 169 ? -5.565 -1.463 -7.462 1.00 84.94 169 GLU A N 1
ATOM 1339 C CA . GLU A 1 169 ? -5.572 -1.525 -8.927 1.00 84.94 169 GLU A CA 1
ATOM 1340 C C . GLU A 1 169 ? -4.843 -2.788 -9.449 1.00 84.94 169 GLU A C 1
ATOM 1342 O O . GLU A 1 169 ? -3.902 -2.679 -10.242 1.00 84.94 169 GLU A O 1
ATOM 1347 N N . PRO A 1 170 ? -5.260 -4.015 -9.060 1.00 85.94 170 PRO A N 1
ATOM 1348 C CA . PRO A 1 170 ? -4.504 -5.238 -9.350 1.00 85.94 170 PRO A CA 1
ATOM 1349 C C . PRO A 1 170 ? -4.366 -5.509 -10.852 1.00 85.94 170 PRO A C 1
ATOM 1351 O O . PRO A 1 170 ? -3.303 -5.910 -11.322 1.00 85.94 170 PRO A O 1
ATOM 1354 N N . LEU A 1 171 ? -5.410 -5.225 -11.637 1.00 89.19 171 LEU A N 1
ATOM 1355 C CA . LEU A 1 171 ? -5.365 -5.371 -13.094 1.00 89.19 171 LEU A CA 1
ATOM 1356 C C . LEU A 1 171 ? -4.331 -4.440 -13.735 1.00 89.19 171 LEU A C 1
ATOM 1358 O O . LEU A 1 171 ? -3.697 -4.811 -14.721 1.00 89.19 171 LEU A O 1
ATOM 1362 N N . ARG A 1 172 ? -4.133 -3.242 -13.177 1.00 92.06 172 ARG A N 1
ATOM 1363 C CA . ARG A 1 172 ? -3.158 -2.283 -13.696 1.00 92.06 172 ARG A CA 1
ATOM 1364 C C . ARG A 1 172 ? -1.734 -2.725 -13.388 1.00 92.06 172 ARG A C 1
ATOM 1366 O O . ARG A 1 172 ? -0.887 -2.619 -14.267 1.00 92.06 172 ARG A O 1
ATOM 1373 N N . ILE A 1 173 ? -1.492 -3.304 -12.210 1.00 92.38 173 ILE A N 1
ATOM 1374 C CA . ILE A 1 173 ? -0.209 -3.952 -11.897 1.00 92.38 173 ILE A CA 1
ATOM 1375 C C . ILE A 1 173 ? 0.074 -5.091 -12.872 1.00 92.38 173 ILE A C 1
ATOM 1377 O O . ILE A 1 173 ? 1.186 -5.179 -13.381 1.00 92.38 173 ILE A O 1
ATOM 1381 N N . LEU A 1 174 ? -0.913 -5.944 -13.165 1.00 93.62 174 LEU A N 1
ATOM 1382 C CA . LEU A 1 174 ? -0.728 -7.057 -14.101 1.00 93.62 174 LEU A CA 1
ATOM 1383 C C . LEU A 1 174 ? -0.409 -6.570 -15.519 1.00 93.62 174 LEU A C 1
ATOM 1385 O O . LEU A 1 174 ? 0.526 -7.078 -16.135 1.00 93.62 174 LEU A O 1
ATOM 1389 N N . LYS A 1 175 ? -1.119 -5.548 -16.018 1.00 95.19 175 LYS A N 1
ATOM 1390 C CA . LYS A 1 175 ? -0.773 -4.889 -17.289 1.00 95.19 175 LYS A CA 1
ATOM 1391 C C . LYS A 1 175 ? 0.643 -4.316 -17.246 1.00 95.19 175 LYS A C 1
ATOM 1393 O O . LYS A 1 175 ? 1.408 -4.521 -18.182 1.00 95.19 175 LYS A O 1
ATOM 1398 N N . PHE A 1 176 ? 1.004 -3.644 -16.152 1.00 94.81 176 PHE A N 1
ATOM 1399 C CA . PHE A 1 176 ? 2.321 -3.037 -15.990 1.00 94.81 176 PHE A CA 1
ATOM 1400 C C . PHE A 1 176 ? 3.440 -4.094 -15.987 1.00 94.81 176 PHE A C 1
ATOM 1402 O O . PHE A 1 176 ? 4.437 -3.934 -16.685 1.00 94.81 176 PHE A O 1
ATOM 1409 N N . ALA A 1 177 ? 3.239 -5.212 -15.282 1.00 95.00 177 ALA A N 1
ATOM 1410 C CA . ALA A 1 177 ? 4.136 -6.368 -15.275 1.00 95.00 177 ALA A CA 1
ATOM 1411 C C . ALA A 1 177 ? 4.278 -7.003 -16.658 1.00 95.00 177 ALA A C 1
ATOM 1413 O O . ALA A 1 177 ? 5.391 -7.301 -17.085 1.00 95.00 177 ALA A O 1
ATOM 1414 N N . PHE A 1 178 ? 3.167 -7.176 -17.371 1.00 97.31 178 PHE A N 1
ATOM 1415 C CA . PHE A 1 178 ? 3.177 -7.756 -18.708 1.00 97.31 178 PHE A CA 1
ATOM 1416 C C . PHE A 1 178 ? 3.927 -6.874 -19.711 1.00 97.31 178 PHE A C 1
ATOM 1418 O O . PHE A 1 178 ? 4.781 -7.367 -20.443 1.00 97.31 178 PHE A O 1
ATOM 1425 N N . VAL A 1 179 ? 3.673 -5.563 -19.702 1.00 97.25 179 VAL A N 1
ATOM 1426 C CA . VAL A 1 179 ? 4.427 -4.608 -20.526 1.00 97.25 179 VAL A CA 1
ATOM 1427 C C . VAL A 1 179 ? 5.909 -4.638 -20.159 1.00 97.25 179 VAL A C 1
ATOM 1429 O O . VAL A 1 179 ? 6.739 -4.764 -21.049 1.00 97.25 179 VAL A O 1
ATOM 1432 N N . GLY A 1 180 ? 6.251 -4.629 -18.866 1.00 95.19 180 GLY A N 1
ATOM 1433 C CA . GLY A 1 180 ? 7.640 -4.726 -18.411 1.00 95.19 180 GLY A CA 1
ATOM 1434 C C . GLY A 1 180 ? 8.351 -6.005 -18.873 1.00 95.19 180 GLY A C 1
ATOM 1435 O O . GLY A 1 180 ? 9.521 -5.952 -19.252 1.00 95.19 180 GLY A O 1
ATOM 1436 N N . LEU A 1 181 ? 7.646 -7.141 -18.903 1.00 95.75 181 LEU A N 1
ATOM 1437 C CA . LEU A 1 181 ? 8.155 -8.399 -19.455 1.00 95.75 181 LEU A CA 1
ATOM 1438 C C . LEU A 1 181 ? 8.427 -8.280 -20.960 1.00 95.75 181 LEU A C 1
ATOM 1440 O O . LEU A 1 181 ? 9.491 -8.677 -21.423 1.00 95.75 181 LEU A O 1
ATOM 1444 N N . LEU A 1 182 ? 7.500 -7.708 -21.729 1.00 97.62 182 LEU A N 1
ATOM 1445 C CA . LEU A 1 182 ? 7.717 -7.477 -23.159 1.00 97.62 182 LEU A CA 1
ATOM 1446 C C . LEU A 1 182 ? 8.887 -6.515 -23.402 1.00 97.62 182 LEU A C 1
ATOM 1448 O O . LEU A 1 182 ? 9.727 -6.768 -24.263 1.00 97.62 182 LEU A O 1
ATOM 1452 N N . GLY A 1 183 ? 8.994 -5.455 -22.601 1.00 96.56 183 GLY A N 1
ATOM 1453 C CA . GLY A 1 183 ? 10.116 -4.526 -22.645 1.00 96.56 183 GLY A CA 1
ATOM 1454 C C . GLY A 1 183 ? 11.458 -5.190 -22.357 1.00 96.56 183 GLY A C 1
ATOM 1455 O O . GLY A 1 183 ? 12.446 -4.848 -22.998 1.00 96.56 183 GLY A O 1
ATOM 1456 N N . SER A 1 184 ? 11.518 -6.171 -21.450 1.00 94.75 184 SER A N 1
ATOM 1457 C CA . SER A 1 184 ? 12.766 -6.900 -21.190 1.00 94.75 184 SER A CA 1
ATOM 1458 C C . SER A 1 184 ? 13.189 -7.764 -22.382 1.00 94.75 184 SER A C 1
ATOM 1460 O O . SER A 1 184 ? 14.379 -7.842 -22.679 1.00 94.75 184 SER A O 1
ATOM 1462 N N . ILE A 1 185 ? 12.232 -8.329 -23.126 1.00 97.56 185 ILE A N 1
ATOM 1463 C CA . ILE A 1 185 ? 12.505 -9.025 -24.391 1.00 97.56 185 ILE A CA 1
ATOM 1464 C C . ILE A 1 185 ? 13.046 -8.034 -25.429 1.00 97.56 185 ILE A C 1
ATOM 1466 O O . ILE A 1 185 ? 14.072 -8.308 -26.049 1.00 97.56 185 ILE A O 1
ATOM 1470 N N . VAL A 1 186 ? 12.414 -6.863 -25.581 1.00 97.62 186 VAL A N 1
ATOM 1471 C CA . VAL A 1 186 ? 12.896 -5.797 -26.482 1.00 97.62 186 VAL A CA 1
ATOM 1472 C C . VAL A 1 186 ? 14.312 -5.358 -26.106 1.00 97.62 186 VAL A C 1
ATOM 1474 O O . VAL A 1 186 ? 15.164 -5.254 -26.985 1.00 97.62 186 VAL A O 1
ATOM 1477 N N . ASN A 1 187 ? 14.585 -5.168 -24.812 1.00 96.81 187 ASN A N 1
ATOM 1478 C CA . ASN A 1 187 ? 15.918 -4.847 -24.309 1.00 96.81 187 ASN A CA 1
ATOM 1479 C C . ASN A 1 187 ? 16.940 -5.892 -24.773 1.00 96.81 187 ASN A C 1
ATOM 1481 O O . ASN A 1 187 ? 17.927 -5.539 -25.407 1.00 96.81 187 ASN A O 1
ATOM 1485 N N . LEU A 1 188 ? 16.683 -7.179 -24.512 1.00 95.00 188 LEU A N 1
ATOM 1486 C CA . LEU A 1 188 ? 17.598 -8.262 -24.880 1.00 95.00 188 LEU A CA 1
ATOM 1487 C C . LEU A 1 188 ? 17.853 -8.316 -26.390 1.00 95.00 188 LEU A C 1
ATOM 1489 O O . LEU A 1 188 ? 19.005 -8.412 -26.801 1.00 95.00 188 LEU A O 1
ATOM 1493 N N . VAL A 1 189 ? 16.804 -8.196 -27.209 1.00 96.56 189 VAL A N 1
ATOM 1494 C CA . VAL A 1 189 ? 16.931 -8.198 -28.674 1.00 96.56 189 VAL A CA 1
ATOM 1495 C C . VAL A 1 189 ? 17.797 -7.033 -29.152 1.00 96.56 189 VAL A C 1
ATOM 1497 O O . VAL A 1 189 ? 18.716 -7.236 -29.941 1.00 96.56 189 VAL A O 1
ATOM 1500 N N . VAL A 1 190 ? 17.545 -5.818 -28.663 1.00 96.12 190 VAL A N 1
ATOM 1501 C CA . VAL A 1 190 ? 18.304 -4.631 -29.079 1.00 96.12 190 VAL A CA 1
ATOM 1502 C C . VAL A 1 190 ? 19.750 -4.698 -28.591 1.00 96.12 190 VAL A C 1
ATOM 1504 O O . VAL A 1 190 ? 20.654 -4.413 -29.373 1.00 96.12 190 VAL A O 1
ATOM 1507 N N . VAL A 1 191 ? 19.990 -5.135 -27.349 1.00 93.50 191 VAL A N 1
ATOM 1508 C CA . VAL A 1 191 ? 21.350 -5.371 -26.837 1.00 93.50 191 VAL A CA 1
ATOM 1509 C C . VAL A 1 191 ? 22.093 -6.341 -27.751 1.00 93.50 191 VAL A C 1
ATOM 1511 O O . VAL A 1 191 ? 23.208 -6.034 -28.162 1.00 93.50 191 VAL A O 1
ATOM 1514 N N . SER A 1 192 ? 21.492 -7.480 -28.105 1.00 91.44 192 SER A N 1
ATOM 1515 C CA . SER A 1 192 ? 22.127 -8.479 -28.973 1.00 91.44 192 SER A CA 1
ATOM 1516 C C . SER A 1 192 ? 22.448 -7.924 -30.361 1.00 91.44 192 SER A C 1
ATOM 1518 O O . SER A 1 192 ? 23.592 -8.014 -30.799 1.00 91.44 192 SER A O 1
ATOM 1520 N N . LEU A 1 193 ? 21.481 -7.280 -31.021 1.00 93.56 193 LEU A N 1
ATOM 1521 C CA . LEU A 1 193 ? 21.673 -6.728 -32.366 1.00 93.56 193 LEU A CA 1
ATOM 1522 C C . LEU A 1 193 ? 22.745 -5.634 -32.398 1.00 93.56 193 LEU A C 1
ATOM 1524 O O . LEU A 1 193 ? 23.588 -5.612 -33.293 1.00 93.56 193 LEU A O 1
ATOM 1528 N N . VAL A 1 194 ? 22.732 -4.723 -31.422 1.00 91.88 194 VAL A N 1
ATOM 1529 C CA . VAL A 1 194 ? 23.722 -3.642 -31.356 1.00 91.88 194 VAL A CA 1
ATOM 1530 C C . VAL A 1 194 ? 25.097 -4.205 -31.003 1.00 91.88 194 VAL A C 1
ATOM 1532 O O . VAL A 1 194 ? 26.080 -3.796 -31.614 1.00 91.88 194 VAL A O 1
ATOM 1535 N N . ALA A 1 195 ? 25.182 -5.171 -30.080 1.00 89.94 195 ALA A N 1
ATOM 1536 C CA . ALA A 1 195 ? 26.437 -5.829 -29.714 1.00 89.94 195 ALA A CA 1
ATOM 1537 C C . ALA A 1 195 ? 27.105 -6.515 -30.914 1.00 89.94 195 ALA A C 1
ATOM 1539 O O . ALA A 1 195 ? 28.314 -6.364 -31.099 1.00 89.94 195 ALA A O 1
ATOM 1540 N N . GLU A 1 196 ? 26.328 -7.203 -31.753 1.00 88.00 196 GLU A N 1
ATOM 1541 C CA . GLU A 1 196 ? 26.823 -7.804 -32.995 1.00 88.00 196 GLU A CA 1
ATOM 1542 C C . GLU A 1 196 ? 27.355 -6.740 -33.967 1.00 88.00 196 GLU A C 1
ATOM 1544 O O . GLU A 1 196 ? 28.453 -6.888 -34.503 1.00 88.00 196 GLU A O 1
ATOM 1549 N N . GLN A 1 197 ? 26.635 -5.626 -34.141 1.00 87.44 197 GLN A N 1
ATOM 1550 C CA . GLN A 1 197 ? 27.035 -4.547 -35.054 1.00 87.44 197 GLN A CA 1
ATOM 1551 C C . GLN A 1 197 ? 28.314 -3.823 -34.623 1.00 87.44 197 GLN A C 1
ATOM 1553 O O . GLN A 1 197 ? 29.138 -3.478 -35.469 1.00 87.44 197 GLN A O 1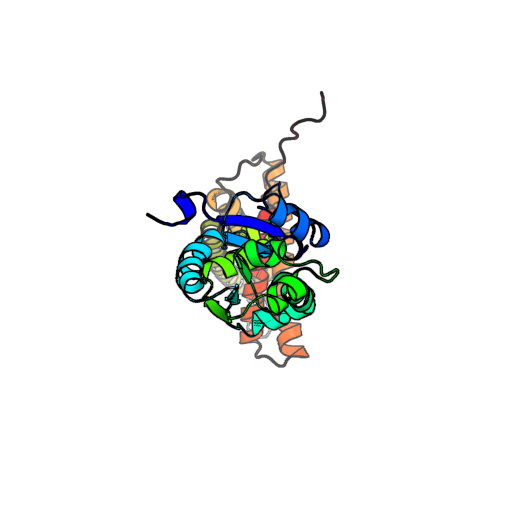
ATOM 1558 N N . VAL A 1 198 ? 28.507 -3.597 -33.320 1.00 85.94 198 VAL A N 1
ATOM 1559 C CA . VAL A 1 198 ? 29.733 -2.961 -32.803 1.00 85.94 198 VAL A CA 1
ATOM 1560 C C . VAL A 1 198 ? 30.882 -3.952 -32.576 1.00 85.94 198 VAL A C 1
ATOM 1562 O O . VAL A 1 198 ? 31.941 -3.559 -32.079 1.00 85.94 198 VAL A O 1
ATOM 1565 N N . GLY A 1 199 ? 30.703 -5.229 -32.939 1.00 79.88 199 GLY A N 1
ATOM 1566 C CA . GLY A 1 199 ? 31.716 -6.273 -32.776 1.00 79.88 199 GLY A CA 1
ATOM 1567 C C . GLY A 1 199 ? 32.091 -6.518 -31.314 1.00 79.88 199 GLY A C 1
ATOM 1568 O O . GLY A 1 199 ? 33.254 -6.807 -31.012 1.00 79.88 199 GLY A O 1
ATOM 1569 N N . ALA A 1 200 ? 31.130 -6.350 -30.401 1.00 76.44 200 ALA A N 1
ATOM 1570 C CA . ALA A 1 200 ? 31.347 -6.536 -28.977 1.00 76.44 200 ALA A CA 1
ATOM 1571 C C . ALA A 1 200 ? 31.672 -8.011 -28.697 1.00 76.44 200 ALA A C 1
ATOM 1573 O O . ALA A 1 200 ? 30.849 -8.901 -28.895 1.00 76.44 200 ALA A O 1
ATOM 1574 N N . ALA A 1 201 ? 32.895 -8.266 -28.234 1.00 68.44 201 ALA A N 1
ATOM 1575 C CA . ALA A 1 201 ? 33.379 -9.603 -27.905 1.00 68.44 201 ALA A CA 1
ATOM 1576 C C . ALA A 1 201 ? 33.526 -9.785 -26.382 1.00 68.44 201 ALA A C 1
ATOM 1578 O O . ALA A 1 201 ? 33.791 -8.805 -25.668 1.00 68.44 201 ALA A O 1
ATOM 1579 N N . PRO A 1 202 ? 33.425 -11.028 -25.866 1.00 62.91 202 PRO A N 1
ATOM 1580 C CA . PRO A 1 202 ? 33.742 -11.332 -24.472 1.00 62.91 202 PRO A CA 1
ATOM 1581 C C . PRO A 1 202 ? 35.128 -10.780 -24.092 1.00 62.91 202 PRO A C 1
ATOM 1583 O O . PRO A 1 202 ? 36.112 -11.034 -24.783 1.00 62.91 202 PRO A O 1
ATOM 1586 N N . GLY A 1 203 ? 35.203 -9.992 -23.014 1.00 62.22 203 GLY A N 1
ATOM 1587 C CA . GLY A 1 203 ? 36.443 -9.362 -22.531 1.00 62.22 203 GLY A CA 1
ATOM 1588 C C . GLY A 1 203 ? 36.638 -7.885 -22.906 1.00 62.22 203 GLY A C 1
ATOM 1589 O O . GLY A 1 203 ? 37.539 -7.245 -22.367 1.00 62.22 203 GLY A O 1
ATOM 1590 N N . LYS A 1 204 ? 35.783 -7.296 -23.757 1.00 70.31 204 LYS A N 1
ATOM 1591 C CA . LYS A 1 204 ? 35.819 -5.859 -24.094 1.00 70.31 204 LYS A CA 1
ATOM 1592 C C . LYS A 1 204 ? 34.689 -5.086 -23.409 1.00 70.31 204 LYS A C 1
ATOM 1594 O O . LYS A 1 204 ? 33.747 -4.631 -24.048 1.00 70.31 204 LYS A O 1
ATOM 1599 N N . TYR A 1 205 ? 34.802 -4.904 -22.094 1.00 65.88 205 TYR A N 1
ATOM 1600 C CA . TYR A 1 205 ? 33.744 -4.327 -21.248 1.00 65.88 205 TYR A CA 1
ATOM 1601 C C . TYR A 1 205 ? 33.234 -2.948 -21.706 1.00 65.88 205 TYR A C 1
ATOM 1603 O O . TYR A 1 205 ? 32.034 -2.694 -21.649 1.00 65.88 205 TYR A O 1
ATOM 1611 N N . LEU A 1 206 ? 34.106 -2.079 -22.235 1.00 64.56 206 LEU A N 1
ATOM 1612 C CA . LEU A 1 206 ? 33.699 -0.773 -22.778 1.00 64.56 206 LEU A CA 1
ATOM 1613 C C . LEU A 1 206 ? 32.777 -0.882 -24.004 1.00 64.56 206 LEU A C 1
ATOM 1615 O O . LEU A 1 206 ? 31.940 -0.008 -24.214 1.00 64.56 206 LEU A O 1
ATOM 1619 N N . GLN A 1 207 ? 32.880 -1.959 -24.788 1.00 75.88 207 GLN A N 1
ATOM 1620 C CA . GLN A 1 207 ? 32.038 -2.180 -25.969 1.00 75.88 207 GLN A CA 1
ATOM 1621 C C . GLN A 1 207 ? 30.630 -2.676 -25.617 1.00 75.88 207 GLN A C 1
ATOM 1623 O O . GLN A 1 207 ? 29.767 -2.695 -26.486 1.00 75.88 207 GLN A O 1
ATOM 1628 N N . LEU A 1 208 ? 30.378 -3.036 -24.353 1.00 79.56 208 LEU A N 1
ATOM 1629 C CA . LEU A 1 208 ? 29.060 -3.463 -23.868 1.00 79.56 208 LEU A CA 1
ATOM 1630 C C . LEU A 1 208 ? 28.204 -2.294 -23.358 1.00 79.56 208 LEU A C 1
ATOM 1632 O O . LEU A 1 208 ? 26.996 -2.451 -23.194 1.00 79.56 208 LEU A O 1
ATOM 1636 N N . ILE A 1 209 ? 28.803 -1.113 -23.163 1.00 86.75 209 ILE A N 1
ATOM 1637 C CA . ILE A 1 209 ? 28.087 0.086 -22.707 1.00 86.75 209 ILE A CA 1
ATOM 1638 C C . ILE A 1 209 ? 27.087 0.547 -23.772 1.00 86.75 209 ILE A C 1
ATOM 1640 O O . ILE A 1 209 ? 25.924 0.780 -23.456 1.00 86.75 209 ILE A O 1
ATOM 1644 N N . VAL A 1 210 ? 27.518 0.644 -25.035 1.00 89.19 210 VAL A N 1
ATOM 1645 C CA . VAL A 1 210 ? 26.665 1.122 -26.138 1.00 89.19 210 VAL A CA 1
ATOM 1646 C C . VAL A 1 210 ? 25.462 0.195 -26.375 1.00 89.19 210 VAL A C 1
ATOM 1648 O O . VAL A 1 210 ? 24.340 0.701 -26.356 1.00 89.19 210 VAL A O 1
ATOM 1651 N N . PRO A 1 211 ? 25.630 -1.139 -26.507 1.00 90.69 211 PRO A N 1
ATOM 1652 C CA . PRO A 1 211 ? 24.499 -2.062 -26.585 1.00 90.69 211 PRO A CA 1
ATOM 1653 C C . PRO A 1 211 ? 23.564 -1.978 -25.377 1.00 90.69 211 PRO A C 1
ATOM 1655 O O . PRO A 1 211 ? 22.349 -1.943 -25.552 1.00 90.69 211 PRO A O 1
ATOM 1658 N N . GLY A 1 212 ? 24.119 -1.897 -24.161 1.00 90.81 212 GLY A N 1
ATOM 1659 C CA . GLY A 1 212 ? 23.338 -1.794 -22.927 1.00 90.81 212 GLY A CA 1
ATOM 1660 C C . GLY A 1 212 ? 22.468 -0.536 -22.871 1.00 90.81 212 GLY A C 1
ATOM 1661 O O . GLY A 1 212 ? 21.282 -0.627 -22.562 1.00 90.81 212 GLY A O 1
ATOM 1662 N N . LEU A 1 213 ? 23.031 0.628 -23.216 1.00 92.94 213 LEU A N 1
ATOM 1663 C CA . LEU A 1 213 ? 22.286 1.890 -23.273 1.00 92.94 213 LEU A CA 1
ATOM 1664 C C . LEU A 1 213 ? 21.223 1.875 -24.375 1.00 92.94 213 LEU A C 1
ATOM 1666 O O . LEU A 1 213 ? 20.101 2.314 -24.137 1.00 92.94 213 LEU A O 1
ATOM 1670 N N . ALA A 1 214 ? 21.550 1.336 -25.553 1.00 94.25 214 ALA A N 1
ATOM 1671 C CA . ALA A 1 214 ? 20.606 1.232 -26.661 1.00 94.25 214 ALA A CA 1
ATOM 1672 C C . ALA A 1 214 ? 19.408 0.337 -26.311 1.00 94.25 214 ALA A C 1
ATOM 1674 O O . ALA A 1 214 ? 18.263 0.708 -26.569 1.00 94.25 214 ALA A O 1
ATOM 1675 N N . GLY A 1 215 ? 19.654 -0.818 -25.686 1.00 96.06 215 GLY A N 1
ATOM 1676 C CA . GLY A 1 215 ? 18.585 -1.706 -25.233 1.00 96.06 215 GLY A CA 1
ATOM 1677 C C . GLY A 1 215 ? 17.735 -1.100 -24.122 1.00 96.06 215 GLY A C 1
ATOM 1678 O O . GLY A 1 215 ? 16.505 -1.180 -24.178 1.00 96.06 215 GLY A O 1
ATOM 1679 N N . PHE A 1 216 ? 18.370 -0.434 -23.152 1.00 94.19 216 PHE A N 1
ATOM 1680 C CA . PHE A 1 216 ? 17.669 0.264 -22.077 1.00 94.19 216 PHE A CA 1
ATOM 1681 C C . PHE A 1 216 ? 16.718 1.327 -22.638 1.00 94.19 216 PHE A C 1
ATOM 1683 O O . PHE A 1 216 ? 15.523 1.277 -22.350 1.00 94.19 216 PHE A O 1
ATOM 1690 N N . GLU A 1 217 ? 17.210 2.208 -23.509 1.00 97.12 217 GLU A N 1
ATOM 1691 C CA . GLU A 1 217 ? 16.407 3.262 -24.136 1.00 97.12 217 GLU A CA 1
ATOM 1692 C C . GLU A 1 217 ? 15.262 2.685 -24.981 1.00 97.12 217 GLU A C 1
ATOM 1694 O O . GLU A 1 217 ? 14.101 3.059 -24.805 1.00 97.12 217 GLU A O 1
ATOM 1699 N N . ALA A 1 218 ? 15.553 1.705 -25.843 1.00 97.31 218 ALA A N 1
ATOM 1700 C CA . ALA A 1 218 ? 14.538 1.072 -26.681 1.00 97.31 218 ALA A CA 1
ATOM 1701 C C . ALA A 1 218 ? 13.427 0.413 -25.846 1.00 97.31 218 ALA A C 1
ATOM 1703 O O . ALA A 1 218 ? 12.243 0.538 -26.168 1.00 97.31 218 ALA A O 1
ATOM 1704 N N . SER A 1 219 ? 13.792 -0.251 -24.747 1.00 97.06 219 SER A N 1
ATOM 1705 C CA . SER A 1 219 ? 12.829 -0.884 -23.845 1.00 97.06 219 SER A CA 1
ATOM 1706 C C . SER A 1 219 ? 11.986 0.124 -23.063 1.00 97.06 219 SER A C 1
ATOM 1708 O O . SER A 1 219 ? 10.783 -0.089 -22.901 1.00 97.06 219 SER A O 1
ATOM 1710 N N . ILE A 1 220 ? 12.571 1.243 -22.619 1.00 96.06 220 ILE A N 1
ATOM 1711 C CA . ILE A 1 220 ? 11.837 2.313 -21.932 1.00 96.06 220 ILE A CA 1
ATOM 1712 C C . ILE A 1 220 ? 10.840 2.960 -22.880 1.00 96.06 220 ILE A C 1
ATOM 1714 O O . ILE A 1 220 ? 9.677 3.121 -22.508 1.00 96.06 220 ILE A O 1
ATOM 1718 N N . MET A 1 221 ? 11.260 3.277 -24.104 1.00 97.81 221 MET A N 1
ATOM 1719 C CA . MET A 1 221 ? 10.388 3.853 -25.124 1.00 97.81 221 MET A CA 1
ATOM 1720 C C . MET A 1 221 ? 9.230 2.909 -25.465 1.00 97.81 221 MET A C 1
ATOM 1722 O O . MET A 1 221 ? 8.070 3.326 -25.468 1.00 97.81 221 MET A O 1
ATOM 1726 N N . PHE A 1 222 ? 9.522 1.623 -25.676 1.00 98.00 222 PHE A N 1
ATOM 1727 C CA . PHE A 1 222 ? 8.506 0.599 -25.922 1.00 98.00 222 PHE A CA 1
ATOM 1728 C C . PHE A 1 222 ? 7.501 0.492 -24.764 1.00 98.00 222 PHE A C 1
ATOM 1730 O O . PHE A 1 222 ? 6.285 0.540 -24.978 1.00 98.00 222 PHE A O 1
ATOM 1737 N N . ASN A 1 223 ? 8.000 0.414 -23.528 1.00 97.44 223 ASN A N 1
ATOM 1738 C CA . ASN A 1 223 ? 7.157 0.340 -22.339 1.00 97.44 223 ASN A CA 1
ATOM 1739 C C . ASN A 1 223 ? 6.302 1.593 -22.179 1.00 97.44 223 ASN A C 1
ATOM 1741 O O . ASN A 1 223 ? 5.110 1.483 -21.903 1.00 97.44 223 ASN A O 1
ATOM 1745 N N . PHE A 1 224 ? 6.879 2.779 -22.383 1.00 97.50 224 PHE A N 1
ATOM 1746 C CA . PHE A 1 224 ? 6.159 4.044 -22.284 1.00 97.50 224 PHE A CA 1
ATOM 1747 C C . PHE A 1 224 ? 4.958 4.081 -23.227 1.00 97.50 224 PHE A C 1
ATOM 1749 O O . PHE A 1 224 ? 3.853 4.394 -22.787 1.00 97.50 224 PHE A O 1
ATOM 1756 N N . VAL A 1 225 ? 5.150 3.709 -24.496 1.00 97.38 225 VAL A N 1
ATOM 1757 C CA . VAL A 1 225 ? 4.073 3.701 -25.496 1.00 97.38 225 VAL A CA 1
ATOM 1758 C C . VAL A 1 225 ? 2.933 2.778 -25.063 1.00 97.38 225 VAL A C 1
ATOM 1760 O O . VAL A 1 225 ? 1.769 3.182 -25.087 1.00 97.38 225 VAL A O 1
ATOM 1763 N N . LEU A 1 226 ? 3.242 1.561 -24.605 1.00 97.31 226 LEU A N 1
ATOM 1764 C CA . LEU A 1 226 ? 2.219 0.626 -24.126 1.00 97.31 226 LEU A CA 1
ATOM 1765 C C . LEU A 1 226 ? 1.571 1.075 -22.810 1.00 97.31 226 LEU A C 1
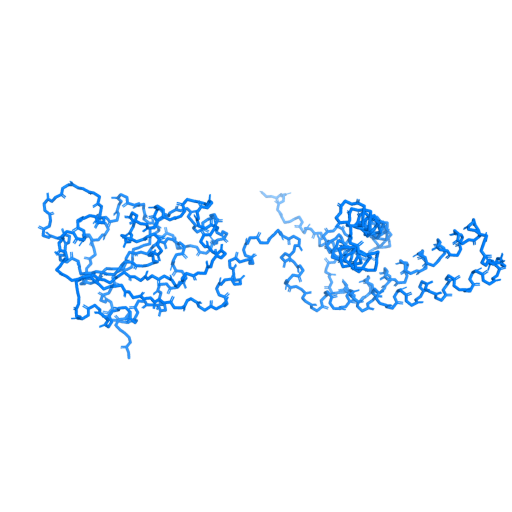ATOM 1767 O O . LEU A 1 226 ? 0.377 0.850 -22.591 1.00 97.31 226 LEU A O 1
ATOM 1771 N N . HIS A 1 227 ? 2.313 1.728 -21.922 1.00 96.62 227 HIS A N 1
ATOM 1772 C CA . HIS A 1 227 ? 1.742 2.275 -20.700 1.00 96.62 227 HIS A CA 1
ATOM 1773 C C . HIS A 1 227 ? 0.781 3.431 -20.992 1.00 96.62 227 HIS A C 1
ATOM 1775 O O . HIS A 1 227 ? -0.337 3.416 -20.479 1.00 96.62 227 HIS A O 1
ATOM 1781 N N . GLU A 1 228 ? 1.168 4.359 -21.866 1.00 95.75 228 GLU A N 1
ATOM 1782 C CA . GLU A 1 228 ? 0.372 5.511 -22.303 1.00 95.75 228 GLU A CA 1
ATOM 1783 C C . GLU A 1 228 ? -0.899 5.087 -23.065 1.00 95.75 228 GLU A C 1
ATOM 1785 O O . GLU A 1 228 ? -1.987 5.627 -22.839 1.00 95.75 228 GLU A O 1
ATOM 1790 N N . ALA A 1 229 ? -0.787 4.088 -23.945 1.00 94.81 229 ALA A N 1
ATOM 1791 C CA . ALA A 1 229 ? -1.902 3.623 -24.764 1.00 94.81 229 ALA A CA 1
ATOM 1792 C C . ALA A 1 229 ? -2.826 2.628 -24.040 1.00 94.81 229 ALA A C 1
ATOM 1794 O O . ALA A 1 229 ? -4.031 2.635 -24.284 1.00 94.81 229 ALA A O 1
ATOM 1795 N N . TRP A 1 230 ? -2.297 1.771 -23.154 1.00 95.56 230 TRP A N 1
ATOM 1796 C CA . TRP A 1 230 ? -3.043 0.612 -22.637 1.00 95.56 230 TRP A CA 1
ATOM 1797 C C . TRP A 1 230 ? -3.075 0.465 -21.111 1.00 95.56 230 TRP A C 1
ATOM 1799 O O . TRP A 1 230 ? -4.135 0.163 -20.552 1.00 95.56 230 TRP A O 1
ATOM 1809 N N . THR A 1 231 ? -1.955 0.660 -20.406 1.00 93.31 231 THR A N 1
ATOM 1810 C CA . THR A 1 231 ? -1.923 0.461 -18.935 1.00 93.31 231 THR A CA 1
ATOM 1811 C C . THR A 1 231 ? -2.651 1.578 -18.191 1.00 93.31 231 THR A C 1
ATOM 1813 O O . THR A 1 231 ? -3.431 1.305 -17.279 1.00 93.31 231 THR A O 1
ATOM 1816 N N . PHE A 1 232 ? -2.409 2.815 -18.616 1.00 93.75 232 PHE A N 1
ATOM 1817 C CA . PHE A 1 232 ? -3.032 4.037 -18.110 1.00 93.75 232 PHE A CA 1
ATOM 1818 C C . PHE A 1 232 ? -3.940 4.678 -19.171 1.00 93.75 232 PHE A C 1
ATOM 1820 O O . PHE A 1 232 ? -4.357 5.827 -19.044 1.00 93.75 232 PHE A O 1
ATOM 1827 N N . GLY A 1 233 ? -4.264 3.918 -20.223 1.00 90.31 233 GLY A N 1
ATOM 1828 C CA . GLY A 1 233 ? -5.113 4.347 -21.331 1.00 90.31 233 GLY A CA 1
ATOM 1829 C C . GLY A 1 233 ? -6.548 4.694 -20.915 1.00 90.31 233 GLY A C 1
ATOM 1830 O O . GLY A 1 233 ? -7.226 5.413 -21.636 1.00 90.31 233 GLY A O 1
ATOM 1831 N N . ASP A 1 234 ? -6.991 4.243 -19.748 1.00 89.75 234 ASP A N 1
ATOM 1832 C CA . ASP A 1 234 ? -8.298 4.521 -19.150 1.00 89.75 234 ASP A CA 1
ATOM 1833 C C . ASP A 1 234 ? -8.315 5.774 -18.256 1.00 89.75 234 ASP A C 1
ATOM 1835 O O . ASP A 1 234 ? -9.368 6.174 -17.765 1.00 89.75 234 ASP A O 1
ATOM 1839 N N . MET A 1 235 ? -7.162 6.403 -18.017 1.00 88.38 235 MET A N 1
ATOM 1840 C CA . MET A 1 235 ? -7.078 7.568 -17.144 1.00 88.38 235 MET A CA 1
ATOM 1841 C C . MET A 1 235 ? -7.568 8.842 -17.821 1.00 88.38 235 MET A C 1
ATOM 1843 O O . MET A 1 235 ? -7.186 9.146 -18.956 1.00 88.38 235 MET A O 1
ATOM 1847 N N . ASN A 1 236 ? -8.342 9.626 -17.070 1.00 87.12 236 ASN A N 1
ATOM 1848 C CA . ASN A 1 236 ? -8.744 10.970 -17.459 1.00 87.12 236 ASN A CA 1
ATOM 1849 C C . ASN A 1 236 ? -7.587 11.958 -17.224 1.00 87.12 236 ASN A C 1
ATOM 1851 O O . ASN A 1 236 ? -7.472 12.570 -16.164 1.00 87.12 236 ASN A O 1
ATOM 1855 N N . ILE A 1 237 ? -6.676 12.038 -18.193 1.00 87.88 237 ILE A N 1
ATOM 1856 C CA . ILE A 1 237 ? -5.492 12.906 -18.179 1.00 87.88 237 ILE A CA 1
ATOM 1857 C C . ILE A 1 237 ? -5.342 13.598 -19.530 1.00 87.88 237 ILE A C 1
ATOM 1859 O O . ILE A 1 237 ? -5.686 13.024 -20.566 1.00 87.88 237 ILE A O 1
ATOM 1863 N N . SER A 1 238 ? -4.774 14.807 -19.540 1.00 87.25 238 SER A N 1
ATOM 1864 C CA . SER A 1 238 ? -4.491 15.509 -20.795 1.00 87.25 238 SER A CA 1
ATOM 1865 C C . SER A 1 238 ? -3.568 14.687 -21.702 1.00 87.25 238 SER A C 1
ATOM 1867 O O . SER A 1 238 ? -2.501 14.218 -21.287 1.00 87.25 238 SER A O 1
ATOM 1869 N N . ARG A 1 239 ? -3.967 14.534 -22.968 1.00 88.06 239 ARG A N 1
ATOM 1870 C CA . ARG A 1 239 ? -3.204 13.832 -24.016 1.00 88.06 239 ARG A CA 1
ATOM 1871 C C . ARG A 1 239 ? -2.673 14.762 -25.100 1.00 88.06 239 ARG A C 1
ATOM 1873 O O . ARG A 1 239 ? -2.382 14.321 -26.208 1.00 88.06 239 ARG A O 1
ATOM 1880 N N . GLY A 1 240 ? -2.524 16.047 -24.780 1.00 90.38 240 GLY A N 1
ATOM 1881 C CA . GLY A 1 240 ? -1.782 16.966 -25.634 1.00 90.38 240 GLY A CA 1
ATOM 1882 C C . GLY A 1 240 ? -0.335 16.499 -25.820 1.00 90.38 240 GLY A C 1
ATOM 1883 O O . GLY A 1 240 ? 0.255 15.899 -24.920 1.00 90.38 240 GLY A O 1
ATOM 1884 N N . VAL A 1 241 ? 0.258 16.803 -26.976 1.00 92.25 241 VAL A N 1
ATOM 1885 C CA . VAL A 1 241 ? 1.630 16.383 -27.328 1.00 92.25 241 VAL A CA 1
ATOM 1886 C C . VAL A 1 241 ? 2.642 16.788 -26.250 1.00 92.25 241 VAL A C 1
ATOM 1888 O O . VAL A 1 241 ? 3.469 15.978 -25.839 1.00 92.25 241 VAL A O 1
ATOM 1891 N N . LEU A 1 242 ? 2.541 18.015 -25.729 1.00 92.56 242 LEU A N 1
ATOM 1892 C CA . LEU A 1 242 ? 3.421 18.502 -24.662 1.00 92.56 242 LEU A CA 1
ATOM 1893 C C . LEU A 1 242 ? 3.262 17.717 -23.352 1.00 92.56 242 LEU A C 1
ATOM 1895 O O . LEU A 1 242 ? 4.247 17.502 -22.647 1.00 92.56 242 LEU A O 1
ATOM 1899 N N . ASP A 1 243 ? 2.054 17.260 -23.026 1.00 92.19 243 ASP A N 1
ATOM 1900 C CA . ASP A 1 243 ? 1.806 16.484 -21.809 1.00 92.19 243 ASP A CA 1
ATOM 1901 C C . ASP A 1 243 ? 2.308 15.047 -21.942 1.00 92.19 243 ASP A C 1
ATOM 1903 O O . ASP A 1 243 ? 2.887 14.516 -20.993 1.00 92.19 243 ASP A O 1
ATOM 1907 N N . ILE A 1 244 ? 2.184 14.451 -23.132 1.00 94.06 244 ILE A N 1
ATOM 1908 C CA . ILE A 1 244 ? 2.796 13.155 -23.451 1.00 94.06 244 ILE A CA 1
ATOM 1909 C C . ILE A 1 244 ? 4.320 13.249 -23.315 1.00 94.06 244 ILE A C 1
ATOM 1911 O O . ILE A 1 244 ? 4.924 12.413 -22.648 1.00 94.06 244 ILE A O 1
ATOM 1915 N N . LEU A 1 245 ? 4.951 14.294 -23.863 1.00 94.81 245 LEU A N 1
ATOM 1916 C CA . LEU A 1 245 ? 6.400 14.499 -23.738 1.00 94.81 245 LEU A CA 1
ATOM 1917 C C . LEU A 1 245 ? 6.838 14.723 -22.284 1.00 94.81 245 LEU A C 1
ATOM 1919 O O . LEU A 1 245 ? 7.850 14.174 -21.847 1.00 94.81 245 LEU A O 1
ATOM 1923 N N . ARG A 1 246 ? 6.065 15.472 -21.489 1.00 93.62 246 ARG A N 1
ATOM 1924 C CA . ARG A 1 246 ? 6.323 15.608 -20.046 1.00 93.62 246 ARG A CA 1
ATOM 1925 C C . ARG A 1 246 ? 6.255 14.259 -19.339 1.00 93.62 246 ARG A C 1
ATOM 1927 O O . ARG A 1 246 ? 7.120 13.963 -18.516 1.00 93.62 246 ARG A O 1
ATOM 1934 N N . ARG A 1 247 ? 5.250 13.434 -19.646 1.00 95.56 247 ARG A N 1
ATOM 1935 C CA . ARG A 1 247 ? 5.137 12.080 -19.087 1.00 95.56 247 ARG A CA 1
ATOM 1936 C C . ARG A 1 247 ? 6.280 11.182 -19.531 1.00 95.56 247 ARG A C 1
ATOM 1938 O O . ARG A 1 247 ? 6.786 10.435 -18.703 1.00 95.56 247 ARG A O 1
ATOM 1945 N N . LEU A 1 248 ? 6.742 11.308 -20.771 1.00 96.06 248 LEU A N 1
ATOM 1946 C CA . LEU A 1 248 ? 7.904 10.577 -21.260 1.00 96.06 248 LEU A CA 1
ATOM 1947 C C . LEU A 1 248 ? 9.127 10.857 -20.382 1.00 96.06 248 LEU A C 1
ATOM 1949 O O . LEU A 1 248 ? 9.731 9.925 -19.858 1.00 96.06 248 LEU A O 1
ATOM 1953 N N . VAL A 1 249 ? 9.442 12.131 -20.133 1.00 96.12 249 VAL A N 1
ATOM 1954 C CA . VAL A 1 249 ? 10.566 12.521 -19.262 1.00 96.12 249 VAL A CA 1
ATOM 1955 C C . VAL A 1 249 ? 10.380 11.990 -17.839 1.00 96.12 249 VAL A C 1
ATOM 1957 O O . VAL A 1 249 ? 11.299 11.411 -17.261 1.00 96.12 249 VAL A O 1
ATOM 1960 N N . LYS A 1 250 ? 9.178 12.130 -17.269 1.00 95.44 250 LYS A N 1
ATOM 1961 C CA . LYS A 1 250 ? 8.873 11.603 -15.931 1.00 95.44 250 LYS A CA 1
ATOM 1962 C C . LYS A 1 250 ? 9.049 10.085 -15.844 1.00 95.44 250 LYS A C 1
ATOM 1964 O O . LYS A 1 250 ? 9.568 9.592 -14.844 1.00 95.44 250 LYS A O 1
ATOM 1969 N N . TYR A 1 251 ? 8.669 9.360 -16.892 1.00 95.88 251 TYR A N 1
ATOM 1970 C CA . TYR A 1 251 ? 8.817 7.912 -16.956 1.00 95.88 251 TYR A CA 1
ATOM 1971 C C . TYR A 1 251 ? 10.284 7.473 -17.054 1.00 95.88 251 TYR A C 1
ATOM 1973 O O . TYR A 1 251 ? 10.667 6.483 -16.430 1.00 95.88 251 TYR A O 1
ATOM 1981 N N . HIS A 1 252 ? 11.132 8.235 -17.753 1.00 96.44 252 HIS A N 1
ATOM 1982 C CA . HIS A 1 252 ? 12.580 8.002 -17.751 1.00 96.44 252 HIS A CA 1
ATOM 1983 C C . HIS A 1 252 ? 13.162 8.161 -16.345 1.00 96.44 252 HIS A C 1
ATOM 1985 O O . HIS A 1 252 ? 13.899 7.293 -15.882 1.00 96.44 252 HIS A O 1
ATOM 1991 N N . ILE A 1 253 ? 12.772 9.219 -15.625 1.00 95.50 253 ILE A N 1
ATOM 1992 C CA . ILE A 1 253 ? 13.198 9.438 -14.234 1.00 95.50 253 ILE A CA 1
ATOM 1993 C C . ILE A 1 253 ? 12.765 8.262 -13.345 1.00 95.50 253 ILE A C 1
ATOM 1995 O O . ILE A 1 253 ? 13.576 7.739 -12.581 1.00 95.50 253 ILE A O 1
ATOM 1999 N N . ALA A 1 254 ? 11.515 7.805 -13.472 1.00 94.12 254 ALA A N 1
ATOM 2000 C CA . ALA A 1 254 ? 11.006 6.651 -12.729 1.00 94.12 254 ALA A CA 1
ATOM 2001 C C . ALA A 1 254 ? 11.778 5.356 -13.047 1.00 94.12 254 ALA A C 1
ATOM 2003 O O . ALA A 1 254 ? 12.134 4.601 -12.140 1.00 94.12 254 ALA A O 1
ATOM 2004 N N . SER A 1 255 ? 12.098 5.130 -14.322 1.00 94.38 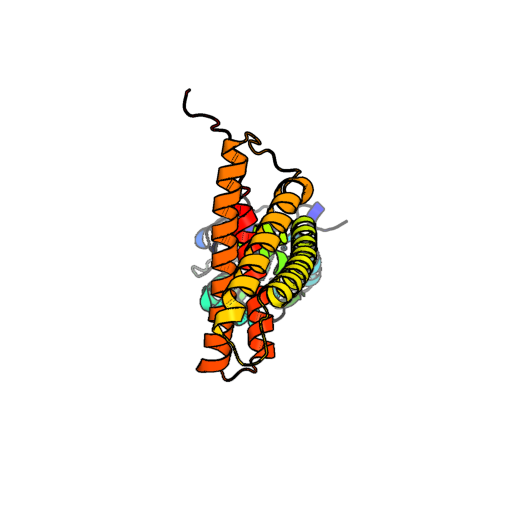255 SER A N 1
ATOM 2005 C CA . SER A 1 255 ? 12.841 3.951 -14.779 1.00 94.38 255 SER A CA 1
ATOM 2006 C C . SER A 1 255 ? 14.296 3.959 -14.294 1.00 94.38 255 SER A C 1
ATOM 2008 O O . SER A 1 255 ? 14.805 2.929 -13.851 1.00 94.38 255 SER A O 1
ATOM 2010 N N . ILE A 1 256 ? 14.954 5.123 -14.287 1.00 95.19 256 ILE A N 1
ATOM 2011 C CA . ILE A 1 256 ? 16.302 5.291 -13.721 1.00 95.19 256 ILE A CA 1
ATOM 2012 C C . ILE A 1 256 ? 16.279 5.064 -12.205 1.00 95.19 256 ILE A C 1
ATOM 2014 O O . ILE A 1 256 ? 17.138 4.360 -11.677 1.00 95.19 256 ILE A O 1
ATOM 2018 N N . ALA A 1 257 ? 15.281 5.597 -11.495 1.00 94.25 257 ALA A N 1
ATOM 2019 C CA . ALA A 1 257 ? 15.124 5.347 -10.064 1.00 94.25 257 ALA A CA 1
ATOM 2020 C C . ALA A 1 257 ? 14.958 3.845 -9.770 1.00 94.25 257 ALA A C 1
ATOM 2022 O O . ALA A 1 257 ? 15.604 3.321 -8.865 1.00 94.25 257 ALA A O 1
ATOM 2023 N N . SER A 1 258 ? 14.171 3.129 -10.578 1.00 93.75 258 SER A N 1
ATOM 2024 C CA . SER A 1 258 ? 14.030 1.670 -10.492 1.00 93.75 258 SER A CA 1
ATOM 2025 C C . SER A 1 258 ? 15.359 0.936 -10.690 1.00 93.75 258 SER A C 1
ATOM 2027 O O . SER A 1 258 ? 15.675 0.020 -9.928 1.00 93.75 258 SER A O 1
ATOM 2029 N N . LEU A 1 259 ? 16.164 1.348 -11.674 1.00 93.25 259 LEU A N 1
ATOM 2030 C CA . LEU A 1 259 ? 17.500 0.789 -11.889 1.00 93.25 259 LEU A CA 1
ATOM 2031 C C . LEU A 1 259 ? 18.400 1.009 -10.663 1.00 93.25 259 LEU A C 1
ATOM 2033 O O . LEU A 1 259 ? 19.061 0.079 -10.202 1.00 93.25 259 LEU A O 1
ATOM 2037 N N . LEU A 1 260 ? 18.381 2.211 -10.082 1.00 95.81 260 LEU A N 1
ATOM 2038 C CA . LEU A 1 260 ? 19.137 2.513 -8.864 1.00 95.81 260 LEU A CA 1
ATOM 2039 C C . LEU A 1 260 ? 18.671 1.674 -7.669 1.00 95.81 260 LEU A C 1
ATOM 2041 O O . LEU A 1 260 ? 19.509 1.219 -6.890 1.00 95.81 260 LEU A O 1
ATOM 2045 N N . MET A 1 261 ? 17.365 1.424 -7.529 1.00 94.56 261 MET A N 1
ATOM 2046 C CA . MET A 1 261 ? 16.824 0.541 -6.487 1.00 94.56 261 MET A CA 1
ATOM 2047 C C . MET A 1 261 ? 17.327 -0.895 -6.660 1.00 94.56 261 MET A C 1
ATOM 2049 O O . MET A 1 261 ? 17.745 -1.517 -5.682 1.00 94.56 261 MET A O 1
ATOM 2053 N N . GLN A 1 262 ? 17.352 -1.402 -7.895 1.00 94.94 262 GLN A N 1
ATOM 2054 C CA . GLN A 1 262 ? 17.878 -2.731 -8.196 1.00 94.94 262 GLN A CA 1
ATOM 2055 C C . GLN A 1 262 ? 19.368 -2.836 -7.847 1.00 94.94 262 GLN A C 1
ATOM 2057 O O . GLN A 1 262 ? 19.762 -3.740 -7.109 1.00 94.94 262 GLN A O 1
ATOM 2062 N N . VAL A 1 263 ? 20.189 -1.897 -8.327 1.00 95.00 263 VAL A N 1
ATOM 2063 C CA . VAL A 1 263 ? 21.634 -1.864 -8.044 1.00 95.00 263 VAL A CA 1
ATOM 2064 C C . VAL A 1 263 ? 21.894 -1.746 -6.542 1.00 95.00 263 VAL A C 1
ATOM 2066 O O . VAL A 1 263 ? 22.689 -2.508 -5.993 1.00 95.00 263 VAL A O 1
ATOM 2069 N N . SER A 1 264 ? 21.184 -0.853 -5.850 1.00 96.06 264 SER A N 1
ATOM 2070 C CA . SER A 1 264 ? 21.320 -0.677 -4.398 1.00 96.06 264 SER A CA 1
ATOM 2071 C C . SER A 1 264 ? 20.951 -1.949 -3.639 1.00 96.06 264 SER A C 1
ATOM 2073 O O . SER A 1 264 ? 21.644 -2.323 -2.697 1.00 96.06 264 SER A O 1
ATOM 2075 N N . SER A 1 265 ? 19.899 -2.654 -4.065 1.00 95.62 265 SER A N 1
ATOM 2076 C CA . SER A 1 265 ? 19.508 -3.929 -3.464 1.00 95.62 265 SER A CA 1
ATOM 2077 C C . SER A 1 265 ? 20.608 -4.979 -3.614 1.00 95.62 265 SER A C 1
ATOM 2079 O O . SER A 1 265 ? 20.934 -5.647 -2.633 1.00 95.62 265 SER A O 1
ATOM 2081 N N . ILE A 1 266 ? 21.236 -5.073 -4.791 1.00 95.81 266 ILE A N 1
ATOM 2082 C CA . ILE A 1 266 ? 22.366 -5.981 -5.022 1.00 95.81 266 ILE A CA 1
ATOM 2083 C C . ILE A 1 266 ? 23.536 -5.636 -4.098 1.00 95.81 266 ILE A C 1
ATOM 2085 O O . ILE A 1 266 ? 24.043 -6.525 -3.411 1.00 95.81 266 ILE A O 1
ATOM 2089 N N . LEU A 1 267 ? 23.933 -4.361 -4.046 1.00 95.62 267 LEU A N 1
ATOM 2090 C CA . LEU A 1 267 ? 25.063 -3.896 -3.236 1.00 95.62 267 LEU A CA 1
ATOM 2091 C C . LEU A 1 267 ? 24.835 -4.131 -1.739 1.00 95.62 267 LEU A C 1
ATOM 2093 O O . LEU A 1 267 ? 25.716 -4.647 -1.057 1.00 95.62 267 LEU A O 1
ATOM 2097 N N . VAL A 1 268 ? 23.648 -3.798 -1.231 1.00 96.06 268 VAL A N 1
ATOM 2098 C CA . VAL A 1 268 ? 23.313 -3.930 0.191 1.00 96.06 268 VAL A CA 1
ATOM 2099 C C . VAL A 1 268 ? 23.157 -5.396 0.588 1.00 96.06 268 VAL A C 1
ATOM 2101 O O . VAL A 1 268 ? 23.785 -5.840 1.546 1.00 96.06 268 VAL A O 1
ATOM 2104 N N . LEU A 1 269 ? 22.353 -6.177 -0.137 1.00 95.12 269 LEU A N 1
ATOM 2105 C CA . LEU A 1 269 ? 22.069 -7.564 0.247 1.00 95.12 269 LEU A CA 1
ATOM 2106 C C . LEU A 1 269 ? 23.294 -8.466 0.087 1.00 95.12 269 LEU A C 1
ATOM 2108 O O . LEU A 1 269 ? 23.548 -9.301 0.951 1.00 95.12 269 LEU A O 1
ATOM 2112 N N . THR A 1 270 ? 24.082 -8.272 -0.969 1.00 95.25 270 THR A N 1
ATOM 2113 C CA . THR A 1 270 ? 25.311 -9.052 -1.172 1.00 95.25 270 THR A CA 1
ATOM 2114 C C . THR A 1 270 ? 26.426 -8.554 -0.254 1.00 95.25 270 THR A C 1
ATOM 2116 O O . THR A 1 270 ? 27.064 -9.353 0.423 1.00 95.25 270 THR A O 1
ATOM 2119 N N . GLY A 1 271 ? 26.651 -7.237 -0.197 1.00 93.12 271 GLY A N 1
ATOM 2120 C CA . GLY A 1 271 ? 27.796 -6.651 0.502 1.00 93.12 271 GLY A CA 1
ATOM 2121 C C . GLY A 1 271 ? 27.656 -6.599 2.023 1.00 93.12 271 GLY A C 1
ATOM 2122 O O . GLY A 1 271 ? 28.643 -6.791 2.723 1.00 93.12 271 GLY A O 1
ATOM 2123 N N . ILE A 1 272 ? 26.448 -6.356 2.542 1.00 94.69 272 ILE A N 1
ATOM 2124 C CA . ILE A 1 272 ? 26.206 -6.225 3.990 1.00 94.69 272 ILE A CA 1
ATOM 2125 C C . ILE A 1 272 ? 25.651 -7.526 4.570 1.00 94.69 272 ILE A C 1
ATOM 2127 O O . ILE A 1 272 ? 26.078 -7.959 5.637 1.00 94.69 272 ILE A O 1
ATOM 2131 N N . PHE A 1 273 ? 24.700 -8.154 3.875 1.00 92.25 273 PHE A N 1
ATOM 2132 C CA . PHE A 1 273 ? 23.983 -9.322 4.395 1.00 92.25 273 PHE A CA 1
ATOM 2133 C C . PHE A 1 273 ? 24.514 -10.666 3.873 1.00 92.25 273 PHE A C 1
ATOM 2135 O O . PHE A 1 273 ? 24.049 -11.709 4.330 1.00 92.25 273 PHE A O 1
ATOM 2142 N N . GLY A 1 274 ? 25.471 -10.667 2.937 1.00 93.94 274 GLY A N 1
ATOM 2143 C CA . GLY A 1 274 ? 26.084 -11.886 2.400 1.00 93.94 274 GLY A CA 1
ATOM 2144 C C . GLY A 1 274 ? 25.145 -12.755 1.556 1.00 93.94 274 GLY A C 1
ATOM 2145 O O . GLY A 1 274 ? 25.368 -13.958 1.429 1.00 93.94 274 GLY A O 1
ATOM 2146 N N . TRP A 1 275 ? 24.066 -12.187 1.007 1.00 95.50 275 TRP A N 1
ATOM 2147 C CA . TRP A 1 275 ? 23.137 -12.926 0.146 1.00 95.50 275 TRP A CA 1
ATOM 2148 C C . TRP A 1 275 ? 23.789 -13.282 -1.193 1.00 95.50 275 TRP A C 1
ATOM 2150 O O . TRP A 1 275 ? 24.692 -12.592 -1.664 1.00 95.50 275 TRP A O 1
ATOM 2160 N N . SER A 1 276 ? 23.298 -14.338 -1.851 1.00 95.94 276 SER A N 1
ATOM 2161 C CA . SER A 1 276 ? 23.731 -14.641 -3.220 1.00 95.94 276 SER A CA 1
ATOM 2162 C C . SER A 1 276 ? 23.329 -13.514 -4.175 1.00 95.94 276 SER A C 1
ATOM 2164 O O . SER A 1 276 ? 22.235 -12.953 -4.063 1.00 95.94 276 SER A O 1
ATOM 2166 N N . ILE A 1 277 ? 24.184 -13.225 -5.160 1.00 94.81 277 ILE A N 1
ATOM 2167 C CA . ILE A 1 277 ? 23.920 -12.180 -6.159 1.00 94.81 277 ILE A CA 1
ATOM 2168 C C . ILE A 1 277 ? 22.601 -12.420 -6.902 1.00 94.81 277 ILE A C 1
ATOM 2170 O O . ILE A 1 277 ? 21.875 -11.475 -7.187 1.00 94.81 277 ILE A O 1
ATOM 2174 N N . THR A 1 278 ? 22.247 -13.682 -7.158 1.00 94.88 278 THR A N 1
ATOM 2175 C CA . THR A 1 278 ? 20.996 -14.058 -7.822 1.00 94.88 278 THR A CA 1
ATOM 2176 C C . THR A 1 278 ? 19.781 -13.722 -6.962 1.00 94.88 278 THR A C 1
ATOM 2178 O O . THR A 1 278 ? 18.830 -13.123 -7.461 1.00 94.88 278 THR A O 1
ATOM 2181 N N . ALA A 1 279 ? 19.817 -14.047 -5.663 1.00 94.31 279 ALA A N 1
ATOM 2182 C CA . ALA A 1 279 ? 18.738 -13.696 -4.740 1.00 94.31 279 ALA A CA 1
ATOM 2183 C C . ALA A 1 279 ? 18.622 -12.174 -4.572 1.00 94.31 279 ALA A C 1
ATOM 2185 O O . ALA A 1 279 ? 17.522 -11.626 -4.617 1.00 94.31 279 ALA A O 1
ATOM 2186 N N . ALA A 1 280 ? 19.754 -11.482 -4.442 1.00 95.00 280 ALA A N 1
ATOM 2187 C CA . ALA A 1 280 ? 19.789 -10.032 -4.322 1.00 95.00 280 ALA A CA 1
ATOM 2188 C C . ALA A 1 280 ? 19.272 -9.332 -5.593 1.00 95.00 280 ALA A C 1
ATOM 2190 O O . ALA A 1 280 ? 18.479 -8.399 -5.503 1.00 95.00 280 ALA A O 1
ATOM 2191 N N . ALA A 1 281 ? 19.650 -9.818 -6.779 1.00 93.94 281 ALA A N 1
ATOM 2192 C CA . ALA A 1 281 ? 19.168 -9.302 -8.056 1.00 93.94 281 ALA A CA 1
ATOM 2193 C C . ALA A 1 281 ? 17.664 -9.532 -8.235 1.00 93.94 281 ALA A C 1
ATOM 2195 O 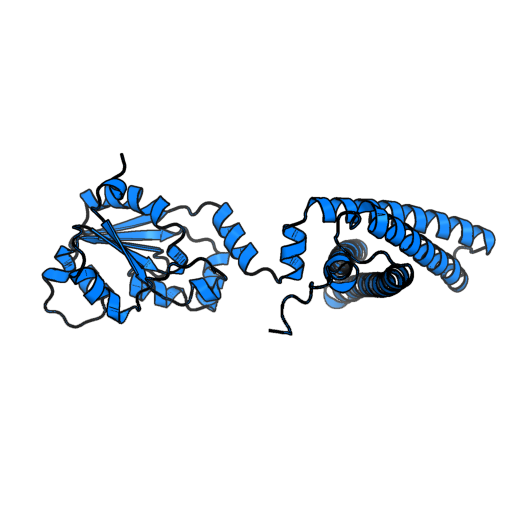O . ALA A 1 281 ? 16.968 -8.625 -8.682 1.00 93.94 281 ALA A O 1
ATOM 2196 N N . PHE A 1 282 ? 17.149 -10.702 -7.843 1.00 94.44 282 PHE A N 1
ATOM 2197 C CA . PHE A 1 282 ? 15.714 -10.986 -7.875 1.00 94.44 282 PHE A CA 1
ATOM 2198 C C . PHE A 1 282 ? 14.921 -10.011 -6.994 1.00 94.44 282 PHE A C 1
ATOM 2200 O O . PHE A 1 282 ? 13.959 -9.400 -7.461 1.00 94.44 282 PHE A O 1
ATOM 2207 N N . ILE A 1 283 ? 15.358 -9.793 -5.750 1.00 95.38 283 ILE A N 1
ATOM 2208 C CA . ILE A 1 283 ? 14.737 -8.804 -4.856 1.00 95.38 283 ILE A CA 1
ATOM 2209 C C . ILE A 1 283 ? 14.866 -7.390 -5.427 1.00 95.38 283 ILE A C 1
ATOM 2211 O O . ILE A 1 283 ? 13.900 -6.631 -5.400 1.00 95.38 283 ILE A O 1
ATOM 2215 N N . GLY A 1 284 ? 16.017 -7.049 -6.006 1.00 95.88 284 GLY A N 1
ATOM 2216 C CA . GLY A 1 284 ? 16.233 -5.771 -6.674 1.00 95.88 284 GLY A CA 1
ATOM 2217 C C . GLY A 1 284 ? 15.265 -5.532 -7.834 1.00 95.88 284 GLY A C 1
ATOM 2218 O O . GLY A 1 284 ? 14.720 -4.437 -7.943 1.00 95.88 284 GLY A O 1
ATOM 2219 N N . ILE A 1 285 ? 14.997 -6.551 -8.658 1.00 93.38 285 ILE A N 1
ATOM 2220 C CA . ILE A 1 285 ? 13.996 -6.484 -9.735 1.00 93.38 285 ILE A CA 1
ATOM 2221 C C . ILE A 1 285 ? 12.606 -6.235 -9.149 1.00 93.38 285 ILE A C 1
ATOM 2223 O O . ILE A 1 285 ? 11.892 -5.368 -9.644 1.00 93.38 285 ILE A O 1
ATOM 2227 N N . LEU A 1 286 ? 12.226 -6.949 -8.084 1.00 93.69 286 LEU A N 1
ATOM 2228 C CA . LEU A 1 286 ? 10.926 -6.758 -7.433 1.00 93.69 286 LEU A CA 1
ATOM 2229 C C . LEU A 1 286 ? 10.776 -5.346 -6.851 1.00 93.69 286 LEU A C 1
ATOM 2231 O O . LEU A 1 286 ? 9.746 -4.704 -7.050 1.00 93.69 286 LEU A O 1
ATOM 2235 N N . LEU A 1 287 ? 11.800 -4.843 -6.160 1.00 93.31 287 LEU A N 1
ATOM 2236 C CA . LEU A 1 287 ? 11.794 -3.498 -5.580 1.00 93.31 287 LEU A CA 1
ATOM 2237 C C . LEU A 1 287 ? 11.771 -2.414 -6.658 1.00 93.31 287 LEU A C 1
ATOM 2239 O O . LEU A 1 287 ? 10.985 -1.473 -6.550 1.00 93.31 287 LEU A O 1
ATOM 2243 N N . GLY A 1 288 ? 12.584 -2.567 -7.705 1.00 93.94 288 GLY A N 1
ATOM 2244 C CA . GLY A 1 288 ? 12.585 -1.676 -8.861 1.00 93.94 288 GLY A CA 1
ATOM 2245 C C . GLY A 1 288 ? 11.226 -1.662 -9.556 1.00 93.94 288 GLY A C 1
ATOM 2246 O O . GLY A 1 288 ? 10.665 -0.596 -9.785 1.00 93.94 288 GLY A O 1
ATOM 2247 N N . PHE A 1 289 ? 10.627 -2.833 -9.785 1.00 92.81 289 PHE A N 1
ATOM 2248 C CA . PHE A 1 289 ? 9.290 -2.965 -10.362 1.00 92.81 289 PHE A CA 1
ATOM 2249 C C . PHE A 1 289 ? 8.219 -2.233 -9.540 1.00 92.81 289 PHE A C 1
ATOM 2251 O O . PHE A 1 289 ? 7.457 -1.438 -10.093 1.00 92.81 289 PHE A O 1
ATOM 2258 N N . ILE A 1 290 ? 8.178 -2.459 -8.220 1.00 90.88 290 ILE A N 1
ATOM 2259 C CA . ILE A 1 290 ? 7.225 -1.792 -7.319 1.00 90.88 290 ILE A CA 1
ATOM 2260 C C . ILE A 1 290 ? 7.451 -0.276 -7.334 1.00 90.88 290 ILE A C 1
ATOM 2262 O O . ILE A 1 290 ? 6.493 0.487 -7.457 1.00 90.88 290 ILE A O 1
ATOM 2266 N N . GLY A 1 291 ? 8.710 0.163 -7.246 1.00 91.06 291 GLY A N 1
ATOM 2267 C CA . GLY A 1 291 ? 9.081 1.575 -7.309 1.00 91.06 291 GLY A CA 1
ATOM 2268 C C . GLY A 1 291 ? 8.667 2.226 -8.628 1.00 91.06 291 GLY A C 1
ATOM 2269 O O . GLY A 1 291 ? 8.047 3.288 -8.616 1.00 91.06 291 GLY A O 1
ATOM 2270 N N . ASN A 1 292 ? 8.926 1.563 -9.757 1.00 93.38 292 ASN A N 1
ATOM 2271 C CA . ASN A 1 292 ? 8.565 2.051 -11.084 1.00 93.38 292 ASN A CA 1
ATOM 2272 C C . ASN A 1 292 ? 7.046 2.150 -11.252 1.00 93.38 292 ASN A C 1
ATOM 2274 O O . ASN A 1 292 ? 6.548 3.167 -11.721 1.00 93.38 292 ASN A O 1
ATOM 2278 N N . TYR A 1 293 ? 6.287 1.143 -10.804 1.00 93.31 293 TYR A N 1
ATOM 2279 C CA . TYR A 1 293 ? 4.824 1.197 -10.836 1.00 93.31 293 TYR A CA 1
ATOM 2280 C C . TYR A 1 293 ? 4.284 2.365 -10.004 1.00 93.31 293 TYR A C 1
ATOM 2282 O O . TYR A 1 293 ? 3.438 3.125 -10.473 1.00 93.31 293 TYR A O 1
ATOM 2290 N N . ILE A 1 294 ? 4.787 2.531 -8.778 1.00 91.69 294 ILE A N 1
ATOM 2291 C CA . ILE A 1 294 ? 4.362 3.598 -7.868 1.00 91.69 294 ILE A CA 1
ATOM 2292 C C . ILE A 1 294 ? 4.666 4.978 -8.461 1.00 91.69 294 ILE A C 1
ATOM 2294 O O . ILE A 1 294 ? 3.779 5.830 -8.514 1.00 91.69 294 ILE A O 1
ATOM 2298 N N . LEU A 1 295 ? 5.897 5.199 -8.930 1.00 91.50 295 LEU A N 1
ATOM 2299 C CA . LEU A 1 295 ? 6.305 6.457 -9.560 1.00 91.50 295 LEU A CA 1
ATOM 2300 C C . LEU A 1 295 ? 5.551 6.686 -10.877 1.00 91.50 295 LEU A C 1
ATOM 2302 O O . LEU A 1 295 ? 5.100 7.794 -11.157 1.00 91.50 295 LEU A O 1
ATOM 2306 N N . GLY A 1 296 ? 5.324 5.639 -11.663 1.00 90.38 296 GLY A N 1
ATOM 2307 C CA . GLY A 1 296 ? 4.462 5.683 -12.837 1.00 90.38 296 GLY A CA 1
ATOM 2308 C C . GLY A 1 296 ? 3.070 6.192 -12.468 1.00 90.38 296 GLY A C 1
ATOM 2309 O O . GLY A 1 296 ? 2.624 7.218 -12.973 1.00 90.38 296 GLY A O 1
ATOM 2310 N N . ARG A 1 297 ? 2.406 5.532 -11.522 1.00 90.38 297 ARG A N 1
ATOM 2311 C CA . ARG A 1 297 ? 1.022 5.817 -11.138 1.00 90.38 297 ARG A CA 1
ATOM 2312 C C . ARG A 1 297 ? 0.818 7.175 -10.463 1.00 90.38 297 ARG A C 1
ATOM 2314 O O . ARG A 1 297 ? -0.227 7.789 -10.672 1.00 90.38 297 ARG A O 1
ATOM 2321 N N . LEU A 1 298 ? 1.753 7.601 -9.613 1.00 88.12 298 LEU A N 1
ATOM 2322 C CA . LEU A 1 298 ? 1.618 8.813 -8.796 1.00 88.12 298 LEU A CA 1
ATOM 2323 C C . LEU A 1 298 ? 2.264 10.048 -9.412 1.00 88.12 298 LEU A C 1
ATOM 2325 O O . LEU A 1 298 ? 1.787 11.155 -9.195 1.00 88.12 298 LEU A O 1
ATOM 2329 N N . PHE A 1 299 ? 3.367 9.880 -10.135 1.00 87.88 299 PHE A N 1
ATOM 2330 C CA . PHE A 1 299 ? 4.149 11.002 -10.642 1.00 87.88 299 PHE A CA 1
ATOM 2331 C C . PHE A 1 299 ? 3.968 11.187 -12.151 1.00 87.88 299 PHE A C 1
ATOM 2333 O O . PHE A 1 299 ? 3.768 12.318 -12.612 1.00 87.88 299 PHE A O 1
ATOM 2340 N N . THR A 1 300 ? 3.990 10.090 -12.914 1.00 89.62 300 THR A N 1
ATOM 2341 C CA . THR A 1 300 ? 3.903 10.121 -14.383 1.00 89.62 300 THR A CA 1
ATOM 2342 C C . THR A 1 300 ? 2.457 10.260 -14.862 1.00 89.62 300 THR A C 1
ATOM 2344 O O . THR A 1 300 ? 2.121 11.245 -15.513 1.00 89.62 300 THR A O 1
ATOM 2347 N N . TRP A 1 301 ? 1.585 9.329 -14.483 1.00 90.00 301 TRP A N 1
ATOM 2348 C CA . TRP A 1 301 ? 0.169 9.276 -14.857 1.00 90.00 301 TRP A CA 1
ATOM 2349 C C . TRP A 1 301 ? -0.728 9.635 -13.664 1.00 90.00 301 TRP A C 1
ATOM 2351 O O . TRP A 1 301 ? -1.554 8.844 -13.209 1.00 90.00 301 TRP A O 1
ATOM 2361 N N . SER A 1 302 ? -0.546 10.847 -13.135 1.00 85.44 302 SER A N 1
ATOM 2362 C CA . SER A 1 302 ? -1.457 11.410 -12.133 1.00 85.44 302 SER A CA 1
ATOM 2363 C C . SER A 1 302 ? -2.640 12.088 -12.823 1.00 85.44 302 SER A C 1
ATOM 2365 O O . SER A 1 302 ? -2.403 12.901 -13.723 1.00 85.44 302 SER A O 1
ATOM 2367 N N . PRO A 1 303 ? -3.889 11.838 -12.385 1.00 77.00 303 PRO A N 1
ATOM 2368 C CA . PRO A 1 303 ? -5.003 12.729 -12.685 1.00 77.00 303 PRO A CA 1
ATOM 2369 C C . PRO A 1 303 ? -4.602 14.160 -12.322 1.00 77.00 303 PRO A C 1
ATOM 2371 O O . PRO A 1 303 ? -4.014 14.383 -11.259 1.00 77.00 303 PRO A O 1
ATOM 2374 N N . GLN A 1 304 ? -4.863 15.113 -13.212 1.00 62.03 304 GLN A N 1
ATOM 2375 C CA . GLN A 1 304 ? -4.871 16.512 -12.807 1.00 62.03 304 GLN A CA 1
ATOM 2376 C C . GLN A 1 304 ? -6.075 16.669 -11.882 1.00 62.03 304 GLN A C 1
ATOM 2378 O O . GLN A 1 304 ? -7.173 16.250 -12.247 1.00 62.03 304 GLN A O 1
ATOM 2383 N N . GLU A 1 305 ? -5.866 17.197 -10.675 1.00 49.03 305 GLU A N 1
ATOM 2384 C CA . GLU A 1 305 ? -6.989 17.689 -9.885 1.00 49.03 305 GLU A CA 1
ATOM 2385 C C . GLU A 1 305 ? -7.710 18.706 -10.768 1.00 49.03 305 GLU A C 1
ATOM 2387 O O . GLU A 1 305 ? -7.123 19.719 -11.160 1.00 49.03 305 GLU A O 1
ATOM 2392 N N . GLU A 1 306 ? -8.958 18.412 -11.140 1.00 42.97 306 GLU A N 1
ATOM 2393 C CA . GLU A 1 306 ? -9.873 19.477 -11.514 1.00 42.97 306 GLU A CA 1
ATOM 2394 C C . GLU A 1 306 ? -9.810 20.465 -10.358 1.00 42.97 306 GLU A C 1
ATOM 2396 O O . GLU A 1 306 ? -10.120 20.126 -9.216 1.00 42.97 306 GLU A O 1
ATOM 2401 N N . THR A 1 307 ? -9.323 21.668 -10.633 1.00 37.84 307 THR A N 1
ATOM 2402 C CA . THR A 1 307 ? -9.405 22.799 -9.723 1.00 37.84 307 THR A CA 1
ATOM 2403 C C . THR A 1 307 ? -10.884 23.125 -9.521 1.00 37.84 307 THR A C 1
ATOM 2405 O O . THR A 1 307 ? -11.393 24.080 -10.099 1.00 37.84 307 THR A O 1
ATOM 2408 N N . SER A 1 308 ? -11.604 22.313 -8.747 1.00 41.28 308 SER A N 1
ATOM 2409 C CA . SER A 1 308 ? -12.919 22.665 -8.241 1.00 41.28 308 SER A CA 1
ATOM 2410 C C . SER A 1 308 ? -12.700 23.669 -7.114 1.00 41.28 308 SER A C 1
ATOM 2412 O O . SER A 1 308 ? -12.085 23.347 -6.096 1.00 41.28 308 SER A O 1
ATOM 2414 N N . ASN A 1 309 ? -13.215 24.878 -7.318 1.00 39.88 309 ASN A N 1
ATOM 2415 C CA . ASN A 1 309 ? -13.443 25.913 -6.313 1.00 39.88 309 ASN A CA 1
ATOM 2416 C C . ASN A 1 309 ? -12.195 26.609 -5.741 1.00 39.88 309 ASN A C 1
ATOM 2418 O O . ASN A 1 309 ? -11.872 26.529 -4.558 1.00 39.88 309 ASN A O 1
ATOM 2422 N N . ARG A 1 310 ? -11.561 27.433 -6.580 1.00 41.75 310 ARG A N 1
ATOM 2423 C CA . ARG A 1 310 ? -11.028 28.736 -6.148 1.00 41.75 310 ARG A CA 1
ATOM 2424 C C . ARG A 1 310 ? -11.619 29.823 -7.036 1.00 41.75 310 ARG A C 1
ATOM 2426 O O . ARG A 1 310 ? -10.925 30.313 -7.916 1.00 41.75 310 ARG A O 1
ATOM 2433 N N . GLN A 1 311 ? -12.898 30.116 -6.828 1.00 38.03 311 GLN A N 1
ATOM 2434 C CA . GLN A 1 311 ? -13.584 31.377 -7.132 1.00 38.03 311 GLN A CA 1
ATOM 2435 C C . GLN A 1 311 ? -15.080 31.144 -6.906 1.00 38.03 311 GLN A C 1
ATOM 2437 O O . GLN A 1 311 ? -15.797 30.826 -7.843 1.00 38.03 311 GLN A O 1
ATOM 2442 N N . GLU A 1 312 ? -15.497 31.230 -5.645 1.00 35.41 312 GLU A N 1
ATOM 2443 C CA . GLU A 1 312 ? -16.793 31.754 -5.192 1.00 35.41 312 GLU A CA 1
ATOM 2444 C C . GLU A 1 312 ? -16.631 32.175 -3.727 1.00 35.41 312 GLU A C 1
ATOM 2446 O O . GLU A 1 312 ? -16.028 31.386 -2.958 1.00 35.41 312 GLU A O 1
#

Radius of gyration: 29.32 Å; chains: 1; bounding box: 72×50×81 Å

Sequence (312 aa):
MSLLEQGKVTKIIVKTGLAEKAGVRLLPEDLVELDEVRERVLKSSSEYVAVIPDISYLFADLIIPKALEKLKGADVVVIIARPVSVLQRIWKMIGGLSILEKITGHPRGYVLLFRKRLIEKSSETGEFIDIVMSNASRVIEFTYDIPLIYYLIHIYSKLPYPLLLAVKEPLRILKFAFVGLLGSIVNLVVVSLVAEQVGAAPGKYLQLIVPGLAGFEASIMFNFVLHEAWTFGDMNISRGVLDILRRLVKYHIASIASLLMQVSSILVLTGIFGWSITAAAFIGILLGFIGNYILGRLFTWSPQEETSNRQE

Foldseek 3Di:
DFCVVVLQEDEAEEEDCVCVVLLNPDFDPRHDHQVCVLVVLVPDPHQKYKYFYRNLPVCCVVCVRVQVVVCVVWFKEFEFEDDDPVVVVVCVVVVQQVSQCLRRVGSRGGMIMGGSVLSVPDPDDDRPVCSSVVSIPGYHYHYDYDDPVVVVVSVLSPDDPLVNVCVVCVVLLVLLVVLLVVLVVQLVVQLVVQCVVLVPDPPPVVSSVVSNVRSLVRSLVSSLVCCCCPSCVVPPADPPPVLSVVLSVLLVVLLVVLVVQLVVQLCCCCVPVVDDSVVSNVVSNVSSSSSSSSSNDPPRNDHDPPPDDPPD

Secondary structure (DSSP, 8-state):
--GGGGT-EEEEEEP-SHHHHTT-----TT-B-GGGHHHHHHH--SSEEEEEEGGGHHHHHHHHHHHHHHHTT-SEEEEEE---HHHHHHHHHTTHHHHHHHHHSSTTEEEEEEETHHHHT----S-HHHHHHHT-S-EEEEEE---HHHHHHHHHHHS-HHHHHHHH-HHHHHHHHHHHHHHHHHHHHHHHHHHHHTT--TT-GGGGHHHHHHHHHHHHHHHHHHIIIIISTTS-----HHHHHHHHHHHHHHHHHHHHHHHHHHHHHHHTT---HHHHHHHHHHHHHHHHHHHIIIIISPPP-----S--

pLDDT: mean 83.6, std 13.49, range [35.41, 98.0]